Protein AF-A0A537GLA3-F1 (afdb_monomer_lite)

Sequence (267 aa):
MRSVSEINVSAPKSVLETVISFIILIELDRTTSPNFFREHESSAENEAGDLRFQKLLTEEGEQLTTKTVGKISREYKPSKTEEEVLQWWETSRAYEKTKRRLLKKPKFYFLDGPPFVTNPPHVGTGWNKTLKDVVIRFQRMKGYNVHDQPGYDCHGLPVELMVEKSLNLTSKKDIEHVFGIDRFIAECKKYSDENIEAQTRVFRDLGIWMDWDLPYITYHDRYIESVWWTVKQAQQKKLLYKGLRVVHWCPHDETALAGYEVTDEYR

Foldseek 3Di:
DDDPDDDDDPDPPVPVCVLVVVVVVLVPPPPDDDPPPDDDPDDDDDDDDDPPPPDPDDPDPDPPPPPPPDDDDPDDDPVVVLVVVLVCCVVVVVLVVLLVQLVPPAADEDDADAEELQDQDDPVNLVVLSVSQVVQVVCSVVRHNYQFAYAHELDDDSLLVSLCVVVVPQAPVCCPPPVHVVNSVVSSVVSSVVSLVNNLVVSSSSVRRGPSVHHHYCPDPVNVVVVVVVVVVCVVVVVDDDDDDDFDADPRVRDGDDPCVVVVVVD

Structure (mmCIF, N/CA/C/O backbone):
data_AF-A0A537GLA3-F1
#
_entry.id   AF-A0A537GLA3-F1
#
loop_
_atom_site.group_PDB
_atom_site.id
_atom_site.type_symbol
_atom_site.label_atom_id
_atom_site.label_alt_id
_atom_site.label_comp_id
_atom_site.label_asym_id
_atom_site.label_entity_id
_atom_site.label_seq_id
_atom_site.pdbx_PDB_ins_code
_atom_site.Cartn_x
_atom_site.Cartn_y
_atom_site.Cartn_z
_atom_site.occupancy
_atom_site.B_iso_or_equiv
_atom_site.auth_seq_id
_atom_site.auth_comp_id
_atom_site.auth_asym_id
_atom_site.auth_atom_id
_atom_site.pdbx_PDB_model_num
ATOM 1 N N . MET A 1 1 ? 24.587 20.842 6.837 1.00 34.94 1 MET A N 1
ATOM 2 C CA . MET A 1 1 ? 23.961 21.239 8.118 1.00 34.94 1 MET A CA 1
ATOM 3 C C . MET A 1 1 ? 23.392 22.647 7.997 1.00 34.94 1 MET A C 1
ATOM 5 O O . MET A 1 1 ? 24.142 23.609 8.092 1.00 34.94 1 MET A O 1
ATOM 9 N N . ARG A 1 2 ? 22.085 22.768 7.747 1.00 21.41 2 ARG A N 1
ATOM 10 C CA . ARG A 1 2 ? 21.271 23.960 8.030 1.00 21.41 2 ARG A CA 1
ATOM 11 C C . ARG A 1 2 ? 19.912 23.454 8.514 1.00 21.41 2 ARG A C 1
ATOM 13 O O . ARG A 1 2 ? 19.385 22.502 7.946 1.00 21.41 2 ARG A O 1
ATOM 20 N N . SER A 1 3 ? 19.456 24.012 9.626 1.00 24.58 3 SER A N 1
ATOM 21 C CA . SER A 1 3 ? 18.272 23.632 10.391 1.00 24.58 3 SER A CA 1
ATOM 22 C C . SER A 1 3 ? 16.984 23.887 9.613 1.00 24.58 3 SER A C 1
ATOM 24 O O . SER A 1 3 ? 16.785 24.981 9.092 1.00 24.58 3 SER A O 1
ATOM 26 N N . VAL A 1 4 ? 16.097 22.892 9.584 1.00 26.59 4 VAL A N 1
ATOM 27 C CA . VAL A 1 4 ? 14.714 23.035 9.119 1.00 26.59 4 VAL A CA 1
ATOM 28 C C . VAL A 1 4 ? 13.866 23.415 10.331 1.00 26.59 4 VAL A C 1
ATOM 30 O O . VAL A 1 4 ? 13.269 22.573 10.992 1.00 26.59 4 VAL A O 1
ATOM 33 N N . SER A 1 5 ? 13.888 24.696 10.669 1.00 31.27 5 SER A N 1
ATOM 34 C CA . SER A 1 5 ? 12.873 25.335 11.499 1.00 31.27 5 SER A CA 1
ATOM 35 C C . SER A 1 5 ? 12.142 26.325 10.600 1.00 31.27 5 SER A C 1
ATOM 37 O O . SER A 1 5 ? 12.808 27.103 9.925 1.00 31.27 5 SER A O 1
ATOM 39 N N . GLU A 1 6 ? 10.808 26.280 10.635 1.00 31.09 6 GLU A N 1
ATOM 40 C CA . GLU A 1 6 ? 9.848 27.138 9.915 1.00 31.09 6 GLU A CA 1
ATOM 41 C C . GLU A 1 6 ? 9.367 26.618 8.548 1.00 31.09 6 GLU A C 1
ATOM 43 O O . GLU A 1 6 ? 9.718 27.120 7.485 1.00 31.09 6 GLU A O 1
ATOM 48 N N . ILE A 1 7 ? 8.441 25.652 8.590 1.00 27.12 7 ILE A N 1
ATOM 49 C CA . ILE A 1 7 ? 7.386 25.540 7.575 1.00 27.12 7 ILE A CA 1
ATOM 50 C C . ILE A 1 7 ? 6.077 25.910 8.274 1.00 27.12 7 ILE A C 1
ATOM 52 O O . ILE A 1 7 ? 5.523 25.140 9.056 1.00 27.12 7 ILE A O 1
ATOM 56 N N . ASN A 1 8 ? 5.620 27.1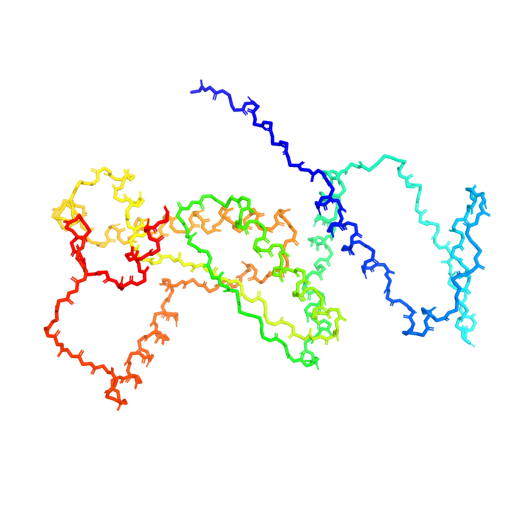36 8.032 1.00 26.14 8 ASN A N 1
ATOM 57 C CA . ASN A 1 8 ? 4.381 27.677 8.573 1.00 26.14 8 ASN A CA 1
ATOM 58 C C . ASN A 1 8 ? 3.219 27.238 7.663 1.00 26.14 8 ASN A C 1
ATOM 60 O O . ASN A 1 8 ? 2.926 27.887 6.659 1.00 26.14 8 ASN A O 1
ATOM 64 N N . VAL A 1 9 ? 2.599 26.091 7.962 1.00 32.56 9 VAL A N 1
ATOM 65 C CA . VAL A 1 9 ? 1.428 25.597 7.217 1.00 32.56 9 VAL A CA 1
ATOM 66 C C . VAL A 1 9 ? 0.159 26.188 7.826 1.00 32.56 9 VAL A C 1
ATOM 68 O O . VAL A 1 9 ? -0.410 25.672 8.784 1.00 32.56 9 VAL A O 1
ATOM 71 N N . SER A 1 10 ? -0.302 27.287 7.235 1.00 31.02 10 SER A N 1
ATOM 72 C CA . SER A 1 10 ? -1.639 27.844 7.442 1.00 31.02 10 SER A CA 1
ATOM 73 C C . SER A 1 10 ? -2.676 26.992 6.688 1.00 31.02 10 SER A C 1
ATOM 75 O O . SER A 1 10 ? -3.132 27.362 5.606 1.00 31.02 10 SER A O 1
ATOM 77 N N . ALA A 1 11 ? -3.048 25.838 7.243 1.00 34.56 11 ALA A N 1
ATOM 78 C CA . ALA A 1 11 ? -4.284 25.149 6.869 1.00 34.56 11 ALA A CA 1
ATOM 79 C C . ALA A 1 11 ? -5.425 25.641 7.783 1.00 34.56 11 ALA A C 1
ATOM 81 O O . ALA A 1 11 ? -5.189 25.849 8.978 1.00 34.56 11 ALA A O 1
ATOM 82 N N . PRO A 1 12 ? -6.654 25.854 7.274 1.00 29.75 12 PRO A N 1
ATOM 83 C CA . PRO A 1 12 ? -7.773 26.264 8.114 1.00 29.75 12 PRO A CA 1
ATOM 84 C C . PRO A 1 12 ? -8.051 25.170 9.153 1.00 29.75 12 PRO A C 1
ATOM 86 O O . PRO A 1 12 ? -8.473 24.064 8.817 1.00 29.75 12 PRO A O 1
ATOM 89 N N . LYS A 1 13 ? -7.798 25.500 10.425 1.00 37.97 13 LYS A N 1
ATOM 90 C CA . LYS A 1 13 ? -7.938 24.615 11.597 1.00 37.97 13 LYS A CA 1
ATOM 91 C C . LYS A 1 13 ? -9.317 23.940 11.696 1.00 37.97 13 LYS A C 1
ATOM 93 O O . LYS A 1 13 ? -9.428 22.854 12.250 1.00 37.97 13 LYS A O 1
ATOM 98 N N . SER A 1 14 ? -10.338 24.513 11.057 1.00 32.09 14 SER A N 1
ATOM 99 C CA . SER A 1 14 ? -11.725 24.051 11.117 1.00 32.09 14 SER A CA 1
ATOM 100 C C . SER A 1 14 ? -11.991 22.674 10.494 1.00 32.09 14 SER A C 1
ATOM 102 O O . SER A 1 14 ? -12.907 21.992 10.944 1.00 32.09 14 SER A O 1
ATOM 104 N N . VAL A 1 15 ? -11.233 22.222 9.486 1.00 36.09 15 VAL A N 1
ATOM 105 C CA . VAL A 1 15 ? -11.555 20.958 8.781 1.00 36.09 15 VAL A CA 1
ATOM 106 C C . VAL A 1 15 ? -11.044 19.732 9.546 1.00 36.09 15 VAL A C 1
ATOM 108 O O . VAL A 1 15 ? -11.777 18.758 9.705 1.00 36.09 15 VAL A O 1
ATOM 111 N N . LEU A 1 16 ? -9.822 19.795 10.080 1.00 35.91 16 LEU A N 1
ATOM 112 C CA . LEU A 1 16 ? -9.239 18.730 10.907 1.00 35.91 16 LEU A CA 1
ATOM 113 C C . LEU A 1 16 ? -9.921 18.632 12.279 1.00 35.91 16 LEU A C 1
ATOM 115 O O . LEU A 1 16 ? -10.239 17.529 12.720 1.00 35.91 16 LEU A O 1
ATOM 119 N N . GLU A 1 17 ? -10.243 19.771 12.904 1.00 35.62 17 GLU A N 1
ATOM 120 C CA . GLU A 1 17 ? -10.983 19.809 14.174 1.00 35.62 17 GLU A CA 1
ATOM 121 C C . GLU A 1 17 ? -12.392 19.213 14.034 1.00 35.62 17 GLU A C 1
ATOM 123 O O . GLU A 1 17 ? -12.846 18.503 14.932 1.00 35.62 17 GLU A O 1
ATOM 128 N N . THR A 1 18 ? -13.061 19.421 12.892 1.00 32.62 18 THR A N 1
ATOM 129 C CA . THR A 1 18 ? -14.396 18.853 12.642 1.00 32.62 18 THR A CA 1
ATOM 130 C C . THR A 1 18 ? -14.341 17.337 12.470 1.00 32.62 18 THR A C 1
ATOM 132 O O . THR A 1 18 ? -15.180 16.643 13.037 1.00 32.62 18 THR A O 1
ATOM 135 N N . VAL A 1 19 ? -13.351 16.799 11.747 1.00 38.22 19 VAL A N 1
ATOM 136 C CA . VAL A 1 19 ? -13.230 15.348 11.506 1.00 38.22 19 VAL A CA 1
ATOM 137 C C . VAL A 1 19 ? -12.823 14.599 12.779 1.00 38.22 19 VAL A C 1
ATOM 139 O O . VAL A 1 19 ? -13.420 13.570 13.089 1.00 38.22 19 VAL A O 1
ATOM 142 N N . ILE A 1 20 ? -11.879 15.133 13.562 1.00 40.41 20 ILE A N 1
ATOM 143 C CA . ILE A 1 20 ? -11.455 14.530 14.838 1.00 40.41 20 ILE A CA 1
ATOM 144 C C . ILE A 1 20 ? -12.587 14.602 15.874 1.00 40.41 20 ILE A C 1
ATOM 146 O O . ILE A 1 20 ? -12.872 13.606 16.541 1.00 40.41 20 ILE A O 1
ATOM 150 N N . SER A 1 21 ? -13.303 15.732 15.953 1.00 31.48 21 SER A N 1
ATOM 151 C CA . SER A 1 21 ? -14.474 15.861 16.832 1.00 31.48 21 SER A CA 1
ATOM 152 C C . SER A 1 21 ? -15.599 14.909 16.426 1.00 31.48 21 SER A C 1
ATOM 154 O O . SER A 1 21 ? -16.211 14.302 17.300 1.00 31.48 21 SER A O 1
ATOM 156 N N . PHE A 1 22 ? -15.835 14.704 15.122 1.00 32.62 22 PHE A N 1
ATOM 157 C CA . PHE A 1 22 ? -16.807 13.721 14.631 1.00 32.62 22 PHE A CA 1
ATOM 158 C C . PHE A 1 22 ? -16.416 12.288 15.007 1.00 32.62 22 PHE A C 1
ATOM 160 O O . PHE A 1 22 ? -17.270 11.516 15.427 1.00 32.62 22 PHE A O 1
ATOM 167 N N . ILE A 1 23 ? -15.136 11.922 14.907 1.00 41.66 23 ILE A N 1
ATOM 168 C CA . ILE A 1 23 ? -14.665 10.576 15.265 1.00 41.66 23 ILE A CA 1
ATOM 169 C C . ILE A 1 23 ? -14.825 10.321 16.774 1.00 41.66 23 ILE A C 1
ATOM 171 O O . ILE A 1 23 ? -15.288 9.249 17.157 1.00 41.66 23 ILE A O 1
ATOM 175 N N . ILE A 1 24 ? -14.531 11.308 17.628 1.00 40.44 24 ILE A N 1
ATOM 176 C CA . ILE A 1 24 ? -14.703 11.189 19.088 1.00 40.44 24 ILE A CA 1
ATOM 177 C C . ILE A 1 24 ? -16.192 11.169 19.483 1.00 40.44 24 ILE A C 1
ATOM 179 O O . ILE A 1 24 ? -16.588 10.367 20.329 1.00 40.44 24 ILE A O 1
ATOM 183 N N . LEU A 1 25 ? -17.035 12.000 18.857 1.00 32.28 25 LEU A N 1
ATOM 184 C CA . LEU A 1 25 ? -18.483 12.027 19.110 1.00 32.28 25 LEU A CA 1
ATOM 185 C C . LEU A 1 25 ? -19.180 10.734 18.663 1.00 32.28 25 LEU A C 1
ATOM 187 O O . LEU A 1 25 ? -20.043 10.234 19.379 1.00 32.28 25 LEU A O 1
ATOM 191 N N . ILE A 1 26 ? -18.783 10.149 17.528 1.00 42.97 26 ILE A N 1
ATOM 192 C CA . ILE A 1 26 ? -19.372 8.893 17.036 1.00 42.97 26 ILE A CA 1
ATOM 193 C C . ILE A 1 26 ? -18.929 7.687 17.895 1.00 42.97 26 ILE A C 1
ATOM 195 O O . ILE A 1 26 ? -19.692 6.731 18.045 1.00 42.97 26 ILE A O 1
ATOM 199 N N . GLU A 1 27 ? -17.737 7.716 18.504 1.00 39.84 27 GLU A N 1
ATOM 200 C CA . GLU A 1 27 ? -17.273 6.644 19.403 1.00 39.84 27 GLU A CA 1
ATOM 201 C C . GLU A 1 27 ? -17.961 6.682 20.786 1.00 39.84 27 GLU A C 1
ATOM 203 O O . GLU A 1 27 ? -18.052 5.652 21.457 1.00 39.84 27 GLU A O 1
ATOM 208 N N . LEU A 1 28 ? -18.499 7.840 21.198 1.00 36.47 28 LEU A N 1
ATOM 209 C CA . LEU A 1 28 ? -19.236 8.006 22.460 1.00 36.47 28 LEU A CA 1
ATOM 210 C C . LEU A 1 28 ? -20.747 7.715 22.346 1.00 36.47 28 LEU A C 1
ATOM 212 O O . LEU A 1 28 ? -21.358 7.356 23.352 1.00 36.47 28 LEU A O 1
ATOM 216 N N . ASP A 1 29 ? -21.351 7.803 21.156 1.00 35.06 29 ASP A N 1
ATOM 217 C CA . ASP A 1 29 ? -22.807 7.673 20.972 1.00 35.06 29 ASP A CA 1
ATOM 218 C C . ASP A 1 29 ? -23.246 6.299 20.430 1.00 35.06 29 ASP A C 1
ATOM 220 O O . ASP A 1 29 ? -23.708 6.143 19.295 1.00 35.06 29 ASP A O 1
ATOM 224 N N . ARG A 1 30 ? -23.072 5.249 21.244 1.00 40.12 30 ARG A N 1
ATOM 225 C CA . ARG A 1 30 ? -23.550 3.889 20.917 1.00 40.12 30 ARG A CA 1
ATOM 226 C C . ARG A 1 30 ? -24.251 3.161 22.052 1.00 40.12 30 ARG A C 1
ATOM 228 O O . ARG A 1 30 ? -24.098 1.947 22.206 1.00 40.12 30 ARG A O 1
ATOM 235 N N . THR A 1 31 ? -25.089 3.875 22.792 1.00 37.09 31 THR A N 1
ATOM 236 C CA . THR A 1 31 ? -26.058 3.246 23.705 1.00 37.09 31 THR A CA 1
ATOM 237 C C . THR A 1 31 ? -27.514 3.638 23.458 1.00 37.09 31 THR A C 1
ATOM 239 O O . THR A 1 31 ? -28.379 3.119 24.158 1.00 37.09 31 THR A O 1
ATOM 242 N N . THR A 1 32 ? -27.842 4.436 22.437 1.00 33.16 32 THR A N 1
ATOM 243 C CA . THR A 1 32 ? -29.225 4.905 22.227 1.00 33.16 32 THR A CA 1
ATOM 244 C C . THR A 1 32 ? -29.791 4.607 20.833 1.00 33.16 32 THR A C 1
ATOM 246 O O . THR A 1 32 ? -29.151 4.783 19.802 1.00 33.16 32 THR A O 1
ATOM 249 N N . SER A 1 33 ? -31.012 4.063 20.844 1.00 32.41 33 SER A N 1
ATOM 250 C CA . SER A 1 33 ? -31.823 3.575 19.717 1.00 32.41 33 SER A CA 1
ATOM 251 C C . SER A 1 33 ? -32.250 4.697 18.734 1.00 32.41 33 SER A C 1
ATOM 253 O O . SER A 1 33 ? -32.328 5.851 19.151 1.00 32.41 33 SER A O 1
ATOM 255 N N . PRO A 1 34 ? -32.599 4.406 17.457 1.00 34.81 34 PRO A N 1
ATOM 256 C CA . PRO A 1 34 ? -32.731 5.397 16.371 1.00 34.81 34 PRO A CA 1
ATOM 257 C C . PRO A 1 34 ? -33.913 6.387 16.430 1.00 34.81 34 PRO A C 1
ATOM 259 O O . PRO A 1 34 ? -34.116 7.125 15.470 1.00 34.81 34 PRO A O 1
ATOM 262 N N . ASN A 1 35 ? -34.714 6.425 17.498 1.00 32.31 35 ASN A N 1
ATOM 263 C CA . ASN A 1 35 ? -35.970 7.198 17.532 1.00 32.31 35 ASN A CA 1
ATOM 264 C C . ASN A 1 35 ? -35.869 8.590 18.190 1.00 32.31 35 ASN A C 1
ATOM 266 O O . ASN A 1 35 ? -36.890 9.237 18.389 1.00 32.31 35 ASN A O 1
ATOM 270 N N . PHE A 1 36 ? -34.670 9.078 18.517 1.00 36.81 36 PHE A N 1
ATOM 271 C CA . PHE A 1 36 ? -34.507 10.300 19.320 1.00 36.81 36 PHE A CA 1
ATOM 272 C C . PHE A 1 36 ? -34.762 11.623 18.562 1.00 36.81 36 PHE A C 1
ATOM 274 O O . PHE A 1 36 ? -35.092 12.631 19.173 1.00 36.81 36 PHE A O 1
ATOM 281 N N . PHE A 1 37 ? -34.662 11.651 17.230 1.00 29.17 37 PHE A N 1
ATOM 282 C CA . PHE A 1 37 ? -34.582 12.913 16.471 1.00 29.17 37 PHE A CA 1
ATOM 283 C C . PHE A 1 37 ? -35.914 13.568 16.061 1.00 29.17 37 PHE A C 1
ATOM 285 O O . PHE A 1 37 ? -35.903 14.439 15.195 1.00 29.17 37 PHE A O 1
ATOM 292 N N . ARG A 1 38 ? -37.069 13.178 16.621 1.00 30.25 38 ARG A N 1
ATOM 293 C CA . ARG A 1 38 ? -38.368 13.687 16.125 1.00 30.25 38 ARG A CA 1
ATOM 294 C C . ARG A 1 38 ? -39.130 14.653 17.021 1.00 30.25 38 ARG A C 1
ATOM 296 O O . ARG A 1 38 ? -40.125 15.203 16.564 1.00 30.25 38 ARG A O 1
ATOM 303 N N . GLU A 1 39 ? -38.663 14.923 18.229 1.00 30.75 39 GLU A N 1
ATOM 304 C CA . GLU A 1 39 ? -39.344 15.843 19.138 1.00 30.75 39 GLU A CA 1
ATOM 305 C C . GLU A 1 39 ? -38.295 16.649 19.894 1.00 30.75 39 GLU A C 1
ATOM 307 O O . GLU A 1 39 ? -37.679 16.121 20.804 1.00 30.75 39 GLU A O 1
ATOM 312 N N . HIS A 1 40 ? -38.024 17.878 19.445 1.00 30.94 40 HIS A N 1
ATOM 313 C CA . HIS A 1 40 ? -37.589 19.041 20.240 1.00 30.94 40 HIS A CA 1
ATOM 314 C C . HIS A 1 40 ? -36.893 20.063 19.332 1.00 30.94 40 HIS A C 1
ATOM 316 O O . HIS A 1 40 ? -35.694 20.302 19.416 1.00 30.94 40 HIS A O 1
ATOM 322 N N . GLU A 1 41 ? -37.682 20.690 18.458 1.00 27.80 41 GLU A N 1
ATOM 323 C CA . GLU A 1 41 ? -37.250 21.832 17.640 1.00 27.80 41 GLU A CA 1
ATOM 324 C C . GLU A 1 41 ? -37.791 23.172 18.181 1.00 27.80 41 GLU A C 1
ATOM 326 O O . GLU A 1 41 ? -37.772 24.187 17.496 1.00 27.80 41 GLU A O 1
ATOM 331 N N . SER A 1 42 ? -38.273 23.222 19.429 1.00 29.56 42 SER A N 1
ATOM 332 C CA . SER A 1 42 ? -38.815 24.462 19.996 1.00 29.56 42 SER A CA 1
ATOM 333 C C . SER A 1 42 ? -38.431 24.656 21.460 1.00 29.56 42 SER A C 1
ATOM 335 O O . SER A 1 42 ? -39.199 24.287 22.341 1.00 29.56 42 SER A O 1
ATOM 337 N N . SER A 1 43 ? -37.248 25.230 21.695 1.00 27.62 43 SER A N 1
ATOM 338 C CA . SER A 1 43 ? -36.939 26.166 22.797 1.00 27.62 43 SER A CA 1
ATOM 339 C C . SER A 1 43 ? -35.433 26.158 23.074 1.00 27.62 43 SER A C 1
ATOM 341 O O . SER A 1 43 ? -34.958 25.452 23.961 1.00 27.62 43 SER A O 1
ATOM 343 N N . ALA A 1 44 ? -34.671 26.931 22.305 1.00 29.45 44 ALA A N 1
ATOM 344 C CA . ALA A 1 44 ? -33.265 27.192 22.589 1.00 29.45 44 ALA A CA 1
ATOM 345 C C . ALA A 1 44 ? -33.057 28.703 22.702 1.00 29.45 44 ALA A C 1
ATOM 347 O O . ALA A 1 44 ? -32.533 29.332 21.792 1.00 29.45 44 ALA A O 1
ATOM 348 N N . GLU A 1 45 ? -33.479 29.276 23.826 1.00 30.19 45 GLU A N 1
ATOM 349 C CA . GLU A 1 45 ? -32.945 30.551 24.294 1.00 30.19 45 GLU A CA 1
ATOM 350 C C . GLU A 1 45 ? -32.687 30.466 25.800 1.00 30.19 45 GLU A C 1
ATOM 352 O O . GLU A 1 45 ? -33.584 30.180 26.589 1.00 30.19 45 GLU A O 1
ATOM 357 N N . ASN A 1 46 ? -31.442 30.795 26.142 1.00 29.12 46 ASN A N 1
ATOM 358 C CA . ASN A 1 46 ? -30.911 31.164 27.450 1.00 29.12 46 ASN A CA 1
ATOM 359 C C . ASN A 1 46 ? -30.398 30.063 28.395 1.00 29.12 46 ASN A C 1
ATOM 361 O O . ASN A 1 46 ? -31.036 29.061 28.685 1.00 29.12 46 ASN A O 1
ATOM 365 N N . GLU A 1 47 ? -29.221 30.404 28.927 1.00 28.94 47 GLU A N 1
ATOM 366 C CA . GLU A 1 47 ? -28.486 29.844 30.061 1.00 28.94 47 GLU A CA 1
ATOM 367 C C . GLU A 1 47 ? -27.508 28.692 29.787 1.00 28.94 47 GLU A C 1
ATOM 369 O O . GLU A 1 47 ? -27.834 27.518 29.642 1.00 28.94 47 GLU A O 1
ATOM 374 N N . ALA A 1 48 ? -26.228 29.080 29.806 1.00 36.56 48 ALA A N 1
ATOM 375 C CA . ALA A 1 48 ? -25.086 28.213 30.028 1.00 36.56 48 ALA A CA 1
ATOM 376 C C . ALA A 1 48 ? -25.243 27.483 31.375 1.00 36.56 48 ALA A C 1
ATOM 378 O O . ALA A 1 48 ? -24.890 28.011 32.429 1.00 36.56 48 ALA A O 1
ATOM 379 N N . GLY A 1 49 ? -25.770 26.263 31.332 1.00 29.86 49 GLY A N 1
ATOM 380 C CA . GLY A 1 49 ? -25.992 25.439 32.510 1.00 29.86 49 GLY A CA 1
ATOM 381 C C . GLY A 1 49 ? -25.992 23.956 32.162 1.00 29.86 49 GLY A C 1
ATOM 382 O O . GLY A 1 49 ? -26.917 23.459 31.540 1.00 29.86 49 GLY A O 1
ATOM 383 N N . ASP A 1 50 ? -24.946 23.267 32.615 1.00 31.08 50 ASP A N 1
ATOM 384 C CA . ASP A 1 50 ? -25.014 21.887 33.104 1.00 31.08 50 ASP A CA 1
ATOM 385 C C . ASP A 1 50 ? -25.595 20.831 32.131 1.00 31.08 50 ASP A C 1
ATOM 387 O O . ASP A 1 50 ? -26.748 20.412 32.233 1.00 31.08 50 ASP A O 1
ATOM 391 N N . LEU A 1 51 ? -24.751 20.318 31.223 1.00 32.19 51 LEU A N 1
ATOM 392 C CA . LEU A 1 51 ? -25.024 19.092 30.458 1.00 32.19 51 LEU A CA 1
ATOM 393 C C . LEU A 1 51 ? -24.961 17.867 31.388 1.00 32.19 51 LEU A C 1
ATOM 395 O O . LEU A 1 51 ? -24.032 17.058 31.346 1.00 32.19 51 LEU A O 1
ATOM 399 N N . ARG A 1 52 ? -25.965 17.726 32.255 1.00 32.88 52 ARG A N 1
ATOM 400 C CA . ARG A 1 52 ? -26.216 16.480 32.977 1.00 32.88 52 ARG A CA 1
ATOM 401 C C . ARG A 1 52 ? -26.814 15.491 31.990 1.00 32.88 52 ARG A C 1
ATOM 403 O O . ARG A 1 52 ? -27.968 15.630 31.595 1.00 32.88 52 ARG A O 1
ATOM 410 N N . PHE A 1 53 ? -26.034 14.472 31.637 1.00 33.16 53 PHE A N 1
ATOM 411 C CA . PHE A 1 53 ? -26.546 13.218 31.090 1.00 33.16 53 PHE A CA 1
ATOM 412 C C . PHE A 1 53 ? -27.717 12.751 31.965 1.00 33.16 53 PHE A C 1
ATOM 414 O O . PHE A 1 53 ? -27.529 12.321 33.107 1.00 33.16 53 PHE A O 1
ATOM 421 N N . GLN A 1 54 ? -28.940 12.906 31.459 1.00 33.84 54 GLN A N 1
ATOM 422 C CA . GLN A 1 54 ? -30.124 12.393 32.127 1.00 33.84 54 GLN A CA 1
ATOM 423 C C . GLN A 1 54 ? -30.051 10.864 32.144 1.00 33.84 54 GLN A C 1
ATOM 425 O O . GLN A 1 54 ? -29.714 10.222 31.152 1.00 33.84 54 GLN A O 1
ATOM 430 N N . LYS A 1 55 ? -30.329 10.305 33.325 1.00 36.16 55 LYS A N 1
ATOM 431 C CA . LYS A 1 55 ? -30.357 8.875 33.641 1.00 36.16 55 LYS A CA 1
ATOM 432 C C . LYS A 1 55 ? -31.063 8.062 32.547 1.00 36.16 55 LYS A C 1
ATOM 434 O O . LYS A 1 55 ? -32.287 8.074 32.470 1.00 36.16 55 LYS A O 1
ATOM 439 N N . LEU A 1 56 ? -30.300 7.284 31.786 1.00 34.22 56 LEU A N 1
ATOM 440 C CA . LEU A 1 56 ? -30.820 6.123 31.067 1.00 34.22 56 LEU A CA 1
ATOM 441 C C . LEU A 1 56 ? -31.027 5.004 32.096 1.00 34.22 56 LEU A C 1
ATOM 443 O O . LEU A 1 56 ? -30.068 4.419 32.593 1.00 34.22 56 LEU A O 1
ATOM 447 N N . LEU A 1 57 ? -32.284 4.775 32.473 1.00 32.72 57 LEU A N 1
ATOM 448 C CA . LEU A 1 57 ? -32.708 3.626 33.270 1.00 32.72 57 LEU A CA 1
ATOM 449 C C . LEU A 1 57 ? -32.905 2.433 32.325 1.00 32.72 57 LEU A C 1
ATOM 451 O O . LEU A 1 57 ? -33.701 2.520 31.393 1.00 32.72 57 LEU A O 1
ATOM 455 N N . THR A 1 58 ? -32.205 1.326 32.560 1.00 36.81 58 THR A N 1
ATOM 456 C CA . THR A 1 58 ? -32.607 0.003 32.058 1.00 36.81 58 THR A CA 1
ATOM 457 C C . THR A 1 58 ? -33.591 -0.632 33.043 1.00 36.81 58 THR A C 1
ATOM 459 O O . THR A 1 58 ? -33.494 -0.400 34.246 1.00 36.81 58 THR A O 1
ATOM 462 N N . GLU A 1 59 ? -34.542 -1.424 32.538 1.00 41.44 59 GLU A N 1
ATOM 463 C CA . GLU A 1 59 ? -35.639 -2.048 33.309 1.00 41.44 59 GLU A CA 1
ATOM 464 C C . GLU A 1 59 ? -35.192 -3.099 34.346 1.00 41.44 59 GLU A C 1
ATOM 466 O O . GLU A 1 59 ? -36.007 -3.596 35.118 1.00 41.44 59 GLU A O 1
ATOM 471 N N . GLU A 1 60 ? -33.897 -3.390 34.442 1.00 39.78 60 GLU A N 1
ATOM 472 C CA . GLU A 1 60 ? -33.323 -4.248 35.475 1.00 39.78 60 GLU A CA 1
ATOM 473 C C . GLU A 1 60 ? -32.359 -3.413 36.320 1.00 39.78 60 GLU A C 1
ATOM 475 O O . GLU A 1 60 ? -31.436 -2.789 35.796 1.00 39.78 60 GLU A O 1
ATOM 480 N N . GLY A 1 61 ? -32.633 -3.339 37.624 1.00 38.03 61 GLY A N 1
ATOM 481 C CA . GLY A 1 61 ? -32.110 -2.345 38.565 1.00 38.03 61 GLY A CA 1
ATOM 482 C C . GLY A 1 61 ? -30.624 -2.448 38.922 1.00 38.03 61 GLY A C 1
ATOM 483 O O . GLY A 1 61 ? -30.282 -2.387 40.102 1.00 38.03 61 GLY A O 1
ATOM 484 N N . GLU A 1 62 ? -29.728 -2.547 37.943 1.00 38.97 62 GLU A N 1
ATOM 485 C CA . GLU A 1 62 ? -28.309 -2.269 38.148 1.00 38.97 62 GLU A CA 1
ATOM 486 C C . GLU A 1 62 ? -28.061 -0.758 38.078 1.00 38.97 62 GLU A C 1
ATOM 488 O O . GLU A 1 62 ? -28.143 -0.116 37.030 1.00 38.97 62 GLU A O 1
ATOM 493 N N . GLN A 1 63 ? -27.730 -0.165 39.227 1.00 38.78 63 GLN A N 1
ATOM 494 C CA . GLN A 1 63 ? -27.145 1.169 39.277 1.00 38.78 63 GLN A CA 1
ATOM 495 C C . GLN A 1 63 ? -25.841 1.160 38.471 1.00 38.78 63 GLN A C 1
ATOM 497 O O . GLN A 1 63 ? -24.817 0.659 38.938 1.00 38.78 63 GLN A O 1
ATOM 502 N N . LEU A 1 64 ? -25.856 1.769 37.283 1.00 42.91 64 LEU A N 1
ATOM 503 C CA . LEU A 1 64 ? -24.648 2.254 36.623 1.00 42.91 64 LEU A CA 1
ATOM 504 C C . LEU A 1 64 ? -23.924 3.157 37.621 1.00 42.91 64 LEU A C 1
ATOM 506 O O . LEU A 1 64 ? -24.293 4.316 37.809 1.00 42.91 64 LEU A O 1
ATOM 510 N N . THR A 1 65 ? -22.928 2.602 38.318 1.00 41.81 65 THR A N 1
ATOM 511 C CA . THR A 1 65 ? -22.038 3.387 39.171 1.00 41.81 65 THR A CA 1
ATOM 512 C C . THR A 1 65 ? -21.528 4.540 38.320 1.00 41.81 65 THR A C 1
ATOM 514 O O . THR A 1 65 ? -20.870 4.326 37.300 1.00 41.81 65 THR A O 1
ATOM 517 N N . THR A 1 66 ? -21.899 5.765 38.684 1.00 48.91 66 THR A N 1
ATOM 518 C CA . THR A 1 66 ? -21.404 6.976 38.040 1.00 48.91 66 THR A CA 1
ATOM 519 C C . THR A 1 66 ? -19.920 7.060 38.355 1.00 48.91 66 THR A C 1
ATOM 521 O O . THR A 1 66 ? -19.512 7.695 39.326 1.00 48.91 66 THR A O 1
ATOM 524 N N . LYS A 1 67 ? -19.097 6.347 37.581 1.00 54.44 67 LYS A N 1
ATOM 525 C CA . LYS A 1 67 ? -17.660 6.568 37.551 1.00 54.44 67 LYS A CA 1
ATOM 526 C C . LYS A 1 67 ? -17.493 8.010 37.115 1.00 54.44 67 LYS A C 1
ATOM 528 O O . LYS A 1 67 ? -17.763 8.342 35.965 1.00 54.44 67 LYS A O 1
ATOM 533 N N . THR A 1 68 ? -17.110 8.863 38.055 1.00 58.28 68 THR A N 1
ATOM 534 C CA . THR A 1 68 ? -16.732 10.239 37.771 1.00 58.28 68 THR A CA 1
ATOM 535 C C . THR A 1 68 ? -15.648 10.191 36.703 1.00 58.28 68 THR A C 1
ATOM 537 O O . THR A 1 68 ? -14.524 9.763 36.972 1.00 58.28 68 THR A O 1
ATOM 540 N N . VAL A 1 69 ? -15.999 10.566 35.473 1.00 64.50 69 VAL A N 1
ATOM 541 C CA . VAL A 1 69 ? -15.016 10.839 34.427 1.00 64.50 69 VAL A CA 1
ATOM 542 C C . VAL A 1 69 ? -14.148 11.960 34.999 1.00 64.50 69 VAL A C 1
ATOM 544 O O . VAL A 1 69 ? -14.684 12.938 35.519 1.00 64.50 69 VAL A O 1
ATOM 547 N N . GLY A 1 70 ? -12.833 11.747 35.069 1.00 70.44 70 GLY A N 1
ATOM 548 C CA . GLY A 1 70 ? -11.915 12.627 35.799 1.00 70.44 70 GLY A CA 1
ATOM 549 C C . GLY A 1 70 ? -12.004 14.099 35.373 1.00 70.44 70 GLY A C 1
ATOM 550 O O . GLY A 1 70 ? -12.658 14.447 34.394 1.00 70.44 70 GLY A O 1
ATOM 551 N N . LYS A 1 71 ? -11.325 14.993 36.103 1.00 72.12 71 LYS A N 1
ATOM 552 C CA . LYS A 1 71 ? -11.286 16.422 35.745 1.00 72.12 71 LYS A CA 1
ATOM 553 C C . LYS A 1 71 ? -10.744 16.591 34.320 1.00 72.12 71 LYS A C 1
ATOM 555 O O . LYS A 1 71 ? -9.578 16.300 34.071 1.00 72.12 71 LYS A O 1
ATOM 560 N N . ILE A 1 72 ? -11.587 17.079 33.413 1.00 78.94 72 ILE A N 1
ATOM 561 C CA . ILE A 1 72 ? -11.217 17.372 32.026 1.00 78.94 72 ILE A CA 1
ATOM 562 C C . ILE A 1 72 ? -10.521 18.737 31.990 1.00 78.94 72 ILE A C 1
ATOM 564 O O . ILE A 1 72 ? -10.968 19.694 32.629 1.00 78.94 72 ILE A O 1
ATOM 568 N N . SER A 1 73 ? -9.404 18.823 31.265 1.00 79.94 73 SER A N 1
ATOM 569 C CA . SER A 1 73 ? -8.735 20.099 30.995 1.00 79.94 73 SER A CA 1
ATOM 570 C C . SER A 1 73 ? -9.686 21.045 30.258 1.00 79.94 73 SER A C 1
ATOM 572 O O . SER A 1 73 ? -10.387 20.633 29.340 1.00 79.94 73 SER A O 1
ATOM 574 N N . ARG A 1 74 ? -9.679 22.332 30.617 1.00 85.00 74 ARG A N 1
ATOM 575 C CA . ARG A 1 74 ? -10.410 23.364 29.859 1.00 85.00 74 ARG A CA 1
ATOM 576 C C . ARG A 1 74 ? -9.782 23.657 28.494 1.00 85.00 74 ARG A C 1
ATOM 578 O O . ARG A 1 74 ? -10.454 24.196 27.626 1.00 85.00 74 ARG A O 1
ATOM 585 N N . GLU A 1 75 ? -8.504 23.331 28.325 1.00 89.50 75 GLU A N 1
ATOM 586 C CA . GLU A 1 75 ? -7.745 23.561 27.098 1.00 89.50 75 GLU A CA 1
ATOM 587 C C . GLU A 1 75 ? -7.561 22.237 26.342 1.00 89.50 75 GLU A C 1
ATOM 589 O O . GLU A 1 75 ? -7.030 21.275 26.911 1.00 89.50 75 GLU A O 1
ATOM 594 N N . TYR A 1 76 ? -7.979 22.201 25.072 1.00 89.56 76 TYR A N 1
ATOM 595 C CA . TYR A 1 76 ? -7.727 21.088 24.155 1.00 89.56 76 TYR A CA 1
ATOM 596 C C . TYR A 1 76 ? -6.349 21.247 23.508 1.00 89.56 76 TYR A C 1
ATOM 598 O O . TYR A 1 76 ? -6.074 22.242 22.838 1.00 89.56 76 TYR A O 1
ATOM 606 N N . LYS A 1 77 ? -5.477 20.257 23.719 1.00 92.62 77 LYS A N 1
ATOM 607 C CA . LYS A 1 77 ? -4.145 20.186 23.107 1.00 92.62 77 LYS A CA 1
ATOM 608 C C . LYS A 1 77 ? -4.117 18.982 22.166 1.00 92.62 77 LYS A C 1
ATOM 610 O O . LYS A 1 77 ? -3.981 17.866 22.676 1.00 92.62 77 LYS A O 1
ATOM 615 N N . PRO A 1 78 ? -4.266 19.177 20.842 1.00 90.62 78 PRO A N 1
ATOM 616 C CA . PRO A 1 78 ? -4.438 18.075 19.898 1.00 90.62 78 PRO A CA 1
ATOM 617 C C . PRO A 1 78 ? -3.255 17.112 19.935 1.00 90.62 78 PRO A C 1
ATOM 619 O O . PRO A 1 78 ? -3.470 15.938 20.184 1.00 90.62 78 PRO A O 1
ATOM 622 N N . SER A 1 79 ? -2.016 17.610 19.869 1.00 92.06 79 SER A N 1
ATOM 623 C CA . SER A 1 79 ? -0.810 16.767 19.883 1.00 92.06 79 SER A CA 1
ATOM 624 C C . SER A 1 79 ? -0.736 15.812 21.079 1.00 92.06 79 SER A C 1
ATOM 626 O O . SER A 1 79 ? -0.522 14.619 20.906 1.00 92.06 79 SER A O 1
ATOM 628 N N . LYS A 1 80 ? -0.976 16.320 22.293 1.00 91.38 80 LYS A N 1
ATOM 629 C CA . LYS A 1 80 ? -0.967 15.512 23.521 1.00 91.38 80 LYS A CA 1
ATOM 630 C C . LYS A 1 80 ? -2.129 14.521 23.560 1.00 91.38 80 LYS A C 1
ATOM 632 O O . LYS A 1 80 ? -1.966 13.399 24.017 1.00 91.38 80 LYS A O 1
ATOM 637 N N . THR A 1 81 ? -3.304 14.947 23.101 1.00 92.06 81 THR A N 1
ATOM 638 C CA . THR A 1 81 ? -4.507 14.105 23.104 1.00 92.06 81 THR A CA 1
ATOM 639 C C . THR A 1 81 ? -4.387 12.979 22.079 1.00 92.06 81 THR A C 1
ATOM 641 O O . THR A 1 81 ? -4.708 11.838 22.385 1.00 92.06 81 THR A O 1
ATOM 644 N N . GLU A 1 82 ? -3.907 13.285 20.875 1.00 93.88 82 GLU A N 1
ATOM 645 C CA . GLU A 1 82 ? -3.651 12.313 19.812 1.00 93.88 82 GLU A CA 1
ATOM 646 C C . GLU A 1 82 ? -2.604 11.292 20.253 1.00 93.88 82 GLU A C 1
ATOM 648 O O . GLU A 1 82 ? -2.855 10.097 20.141 1.00 93.88 82 GLU A O 1
ATOM 653 N N . GLU A 1 83 ? -1.489 11.735 20.841 1.00 94.06 83 GLU A N 1
ATOM 654 C CA . GLU A 1 83 ? -0.459 10.845 21.390 1.00 94.06 83 GLU A CA 1
ATOM 655 C C . GLU A 1 83 ? -1.026 9.904 22.468 1.00 94.06 83 GLU A C 1
ATOM 657 O O . GLU A 1 83 ? -0.838 8.689 22.393 1.00 94.06 83 GLU A O 1
ATOM 662 N N . GLU A 1 84 ? -1.792 10.436 23.427 1.00 94.12 84 GLU A N 1
ATOM 663 C CA . GLU A 1 84 ? -2.446 9.634 24.470 1.00 94.12 84 GLU A CA 1
ATOM 664 C C . GLU A 1 84 ? -3.435 8.608 23.883 1.00 94.12 84 GLU A C 1
ATOM 666 O O . GLU A 1 84 ? -3.484 7.459 24.331 1.00 94.12 84 GLU A O 1
ATOM 671 N N . VAL A 1 85 ? -4.214 8.995 22.866 1.00 94.38 85 VAL A N 1
ATOM 672 C CA . VAL A 1 85 ? -5.187 8.117 22.195 1.00 94.38 85 VAL A CA 1
ATOM 673 C C . VAL A 1 85 ? -4.493 7.040 21.363 1.00 94.38 85 VAL A C 1
ATOM 675 O O . VAL A 1 85 ? -4.887 5.875 21.448 1.00 94.38 85 VAL A O 1
ATOM 678 N N . LEU A 1 86 ? -3.457 7.388 20.597 1.00 94.56 86 LEU A N 1
ATOM 679 C CA . LEU A 1 86 ? -2.668 6.438 19.809 1.00 94.56 86 LEU A CA 1
ATOM 680 C C . LEU A 1 86 ? -1.998 5.406 20.724 1.00 94.56 86 LEU A C 1
ATOM 682 O O . LEU A 1 86 ? -2.137 4.201 20.498 1.00 94.56 86 LEU A O 1
ATOM 686 N N . GLN A 1 87 ? -1.373 5.859 21.815 1.00 95.94 87 GLN A N 1
ATOM 687 C CA . GLN A 1 87 ? -0.768 4.978 22.814 1.00 95.94 87 GLN A CA 1
ATOM 688 C C . GLN A 1 87 ? -1.814 4.070 23.476 1.00 95.94 87 GLN A C 1
ATOM 690 O O . GLN A 1 87 ? -1.575 2.880 23.716 1.00 95.94 87 GLN A O 1
ATOM 695 N N . TRP A 1 88 ? -3.008 4.595 23.759 1.00 96.56 88 TRP A N 1
ATOM 696 C CA . TRP A 1 88 ? -4.105 3.787 24.280 1.00 96.56 88 TRP A CA 1
ATOM 697 C C . TRP A 1 88 ? -4.592 2.743 23.265 1.00 96.56 88 TRP A C 1
ATOM 699 O O . TRP A 1 88 ? -4.811 1.587 23.639 1.00 96.56 88 TRP A O 1
ATOM 709 N N . TRP A 1 89 ? -4.740 3.092 21.983 1.00 96.56 89 TRP A N 1
ATOM 710 C CA . TRP A 1 89 ? -5.112 2.137 20.933 1.00 96.56 89 TRP A CA 1
ATOM 711 C C . TRP A 1 89 ? -4.094 1.008 20.794 1.00 96.56 89 TRP A C 1
ATOM 713 O O . TRP A 1 89 ? -4.503 -0.152 20.708 1.00 96.56 89 TRP A O 1
ATOM 723 N N . GLU A 1 90 ? -2.802 1.331 20.832 1.00 93.50 90 GLU A N 1
ATOM 724 C CA . GLU A 1 90 ? -1.713 0.358 20.751 1.00 93.50 90 GLU A CA 1
ATOM 725 C C . GLU A 1 90 ? -1.708 -0.582 21.967 1.00 93.50 90 GLU A C 1
ATOM 727 O O . GLU A 1 90 ? -1.843 -1.802 21.831 1.00 93.50 90 GLU A O 1
ATOM 732 N N . THR A 1 91 ? -1.647 -0.027 23.181 1.00 96.94 91 THR A N 1
ATOM 733 C CA . THR A 1 91 ? -1.597 -0.817 24.426 1.00 96.94 91 THR A CA 1
ATOM 734 C C . THR A 1 91 ? -2.849 -1.668 24.632 1.00 96.94 91 THR A C 1
ATOM 736 O O . THR A 1 91 ? -2.774 -2.805 25.108 1.00 96.94 91 THR A O 1
ATOM 739 N N . SER A 1 92 ? -4.019 -1.156 24.245 1.00 96.62 92 SER A N 1
ATOM 740 C CA . SER A 1 92 ? -5.280 -1.886 24.347 1.00 96.62 92 SER A CA 1
ATOM 741 C C . SER A 1 92 ? -5.532 -2.841 23.179 1.00 96.62 92 SER A C 1
ATOM 743 O O . SER A 1 92 ? -6.461 -3.649 23.290 1.00 96.62 92 SER A O 1
ATOM 745 N N . ARG A 1 93 ? -4.732 -2.800 22.102 1.00 96.12 93 ARG A N 1
ATOM 746 C CA . ARG A 1 93 ? -4.973 -3.530 20.842 1.00 96.12 93 ARG A CA 1
ATOM 747 C C . ARG A 1 93 ? -6.382 -3.279 20.296 1.00 96.12 93 ARG A C 1
ATOM 749 O O . ARG A 1 93 ? -7.163 -4.210 20.055 1.00 96.12 93 ARG A O 1
ATOM 756 N N . ALA A 1 94 ? -6.766 -2.003 20.238 1.00 96.19 94 ALA A N 1
ATOM 757 C CA . ALA A 1 94 ? -8.129 -1.572 19.919 1.00 96.19 94 ALA A CA 1
ATOM 758 C C . ALA A 1 94 ? -8.566 -2.018 18.514 1.00 96.19 94 ALA A C 1
ATOM 760 O O . ALA A 1 94 ? -9.687 -2.510 18.331 1.00 96.19 94 ALA A O 1
ATOM 761 N N . TYR A 1 95 ? -7.664 -1.901 17.539 1.00 95.31 95 TYR A N 1
ATOM 762 C CA . TYR A 1 95 ? -7.891 -2.292 16.151 1.00 95.31 95 TYR A CA 1
ATOM 763 C C . TYR A 1 95 ? -8.208 -3.794 16.025 1.00 95.31 95 TYR A C 1
ATOM 765 O O . TYR A 1 95 ? -9.245 -4.192 15.484 1.00 95.31 95 TYR A O 1
ATOM 773 N N . GLU A 1 96 ? -7.377 -4.649 16.616 1.00 95.19 96 GLU A N 1
ATOM 774 C CA . GLU A 1 96 ? -7.487 -6.105 16.548 1.00 95.19 96 GLU A CA 1
ATOM 775 C C . GLU A 1 96 ? -8.708 -6.609 17.314 1.00 95.19 96 GLU A C 1
ATOM 777 O O . GLU A 1 96 ? -9.407 -7.518 16.854 1.00 95.19 96 GLU A O 1
ATOM 782 N N . LYS A 1 97 ? -9.004 -6.010 18.475 1.00 96.62 97 LYS A N 1
ATOM 783 C CA . LYS A 1 97 ? -10.233 -6.299 19.229 1.00 96.62 97 LYS A CA 1
ATOM 784 C C . LYS A 1 97 ? -11.474 -5.954 18.409 1.00 96.62 97 LYS A C 1
ATOM 786 O O . LYS A 1 97 ? -12.419 -6.749 18.385 1.00 96.62 97 LYS A O 1
ATOM 791 N N . THR A 1 98 ? -11.456 -4.828 17.696 1.00 95.44 98 THR A N 1
ATOM 792 C CA . THR A 1 98 ? -12.552 -4.418 16.809 1.00 95.44 98 THR A CA 1
ATOM 793 C C . THR A 1 98 ? -12.744 -5.416 15.669 1.00 95.44 98 THR A C 1
ATOM 795 O O . THR A 1 98 ? -13.856 -5.920 15.488 1.00 95.44 98 THR A O 1
ATOM 798 N N . LYS A 1 99 ? -11.670 -5.800 14.961 1.00 94.56 99 LYS A N 1
ATOM 799 C CA . LYS A 1 99 ? -11.735 -6.840 13.915 1.00 94.56 99 LYS A CA 1
ATOM 800 C C . LYS A 1 99 ? -12.262 -8.161 14.467 1.00 94.56 99 LYS A C 1
ATOM 802 O O . LYS A 1 99 ? -13.177 -8.747 13.889 1.00 94.56 99 LYS A O 1
ATOM 807 N N . ARG A 1 100 ? -11.770 -8.596 15.633 1.00 96.56 100 ARG A N 1
ATOM 808 C CA . ARG A 1 100 ? -12.198 -9.844 16.285 1.00 96.56 100 ARG A CA 1
ATOM 809 C C . ARG A 1 100 ? -13.695 -9.861 16.599 1.00 96.56 100 ARG A C 1
ATOM 811 O O . ARG A 1 100 ? -14.354 -10.867 16.341 1.00 96.56 100 ARG A O 1
ATOM 818 N N . ARG A 1 101 ? -14.243 -8.755 17.117 1.00 96.62 101 ARG A N 1
ATOM 819 C CA . ARG A 1 101 ? -15.680 -8.617 17.427 1.00 96.62 101 ARG A CA 1
ATOM 820 C C . ARG A 1 101 ? -16.562 -8.773 16.184 1.00 96.62 101 ARG A C 1
ATOM 822 O O . ARG A 1 101 ? -17.704 -9.222 16.293 1.00 96.62 101 ARG A O 1
ATOM 829 N N . LEU A 1 102 ? -16.039 -8.418 15.013 1.00 96.25 102 LEU A N 1
ATOM 830 C CA . LEU A 1 102 ? -16.779 -8.381 13.756 1.00 96.25 102 LEU A CA 1
ATOM 831 C C . LEU A 1 102 ? -16.599 -9.643 12.897 1.00 96.25 102 LEU A C 1
ATOM 833 O O . LEU A 1 102 ? -17.331 -9.799 11.931 1.00 96.25 102 LEU A O 1
ATOM 837 N N . LEU A 1 103 ? -15.726 -10.595 13.256 1.00 95.25 103 LEU A N 1
ATOM 838 C CA . LEU A 1 103 ? -15.381 -11.756 12.410 1.00 95.25 103 LEU A CA 1
ATOM 839 C C . LEU A 1 103 ? -16.578 -12.552 11.859 1.00 95.25 103 LEU A C 1
ATOM 841 O O . LEU A 1 103 ? -16.539 -13.007 10.717 1.00 95.25 103 LEU A O 1
ATOM 845 N N . LYS A 1 104 ? -17.639 -12.722 12.659 1.00 96.56 104 LYS A N 1
ATOM 846 C CA . LYS A 1 104 ? -18.849 -13.490 12.293 1.00 96.56 104 LYS A CA 1
ATOM 847 C C . LYS A 1 104 ? -19.959 -12.638 11.664 1.00 96.56 104 LYS A C 1
ATOM 849 O O . LYS A 1 104 ? -21.075 -13.119 11.488 1.00 96.56 104 LYS A O 1
ATOM 854 N N . LYS A 1 105 ? -19.697 -11.361 11.399 1.00 97.31 105 LYS A N 1
ATOM 855 C CA . LYS A 1 105 ? -20.667 -10.425 10.831 1.00 97.31 105 LYS A CA 1
ATOM 856 C C . LYS A 1 105 ? -20.587 -10.391 9.295 1.00 97.31 105 LYS A C 1
ATOM 858 O O . LYS A 1 105 ? -19.622 -10.915 8.733 1.00 97.31 105 LYS A O 1
ATOM 863 N N . PRO A 1 106 ? -21.580 -9.797 8.599 1.00 97.81 106 PRO A N 1
ATOM 864 C CA . PRO A 1 106 ? -21.551 -9.672 7.144 1.00 97.81 106 PRO A CA 1
ATOM 865 C C . PRO A 1 106 ? -20.270 -8.991 6.664 1.00 97.81 106 PRO A C 1
ATOM 867 O O . PRO A 1 106 ? -19.817 -8.019 7.269 1.00 97.81 106 PRO A O 1
ATOM 870 N N . LYS A 1 107 ? -19.679 -9.506 5.586 1.00 97.62 107 LYS A N 1
ATOM 871 C CA . LYS A 1 107 ? -18.419 -8.983 5.053 1.00 97.62 107 LYS A CA 1
ATOM 872 C C . LYS A 1 107 ? -18.649 -7.702 4.261 1.00 97.62 107 LYS A C 1
ATOM 874 O O . LYS A 1 107 ? -19.633 -7.585 3.536 1.00 97.62 107 LYS A O 1
ATOM 879 N N . PHE A 1 108 ? -17.703 -6.782 4.363 1.00 97.50 108 PHE A N 1
ATOM 880 C CA . PHE A 1 108 ? -17.591 -5.626 3.488 1.00 97.50 108 PHE A CA 1
ATOM 881 C C . PHE A 1 108 ? -16.169 -5.587 2.935 1.00 97.50 108 PHE A C 1
ATOM 883 O O . PHE A 1 108 ? -15.204 -5.545 3.694 1.00 97.50 108 PHE A O 1
ATOM 890 N N . TYR A 1 109 ? -16.037 -5.656 1.616 1.00 95.25 109 TYR A N 1
ATOM 891 C CA . TYR A 1 109 ? -14.736 -5.693 0.961 1.00 95.25 109 TYR A CA 1
ATOM 892 C C . TYR A 1 109 ? -14.335 -4.279 0.567 1.00 95.25 109 TYR A C 1
ATOM 894 O O . TYR A 1 109 ? -14.948 -3.691 -0.321 1.00 95.25 109 TYR A O 1
ATOM 902 N N . PHE A 1 110 ? -13.324 -3.740 1.243 1.00 95.19 110 PHE A N 1
ATOM 903 C CA . PHE A 1 110 ? -12.720 -2.471 0.881 1.00 95.19 110 PHE A CA 1
ATOM 904 C C . PHE A 1 110 ? -11.406 -2.742 0.140 1.00 95.19 110 PHE A C 1
ATOM 906 O O . PHE A 1 110 ? -10.566 -3.511 0.604 1.00 95.19 110 PHE A O 1
ATOM 913 N N . LEU A 1 111 ? -11.251 -2.133 -1.035 1.00 91.44 111 LEU A N 1
ATOM 914 C CA . LEU A 1 111 ? -10.030 -2.208 -1.830 1.00 91.44 111 LEU A CA 1
ATOM 915 C C . LEU A 1 111 ? -9.327 -0.860 -1.752 1.00 91.44 111 LEU A C 1
ATOM 917 O O . LEU A 1 111 ? -9.835 0.152 -2.237 1.00 91.44 111 LEU A O 1
ATOM 921 N N . ASP A 1 112 ? -8.161 -0.848 -1.121 1.00 92.00 112 ASP A N 1
ATOM 922 C CA . ASP A 1 112 ? -7.327 0.339 -1.061 1.00 92.00 112 ASP A CA 1
ATOM 923 C C . ASP A 1 112 ? -6.580 0.511 -2.384 1.00 92.00 112 ASP A C 1
ATOM 925 O O . ASP A 1 112 ? -5.826 -0.371 -2.778 1.00 92.00 112 ASP A O 1
ATOM 929 N N . GLY A 1 113 ? -6.782 1.640 -3.067 1.00 90.44 113 GLY A N 1
ATOM 930 C CA . GLY A 1 113 ? -5.925 2.036 -4.188 1.00 90.44 113 GLY A CA 1
ATOM 931 C C . GLY A 1 113 ? -4.502 2.312 -3.678 1.00 90.44 113 GLY A C 1
ATOM 932 O O . GLY A 1 113 ? -4.370 3.209 -2.832 1.00 90.44 113 GLY A O 1
ATOM 933 N N . PRO A 1 114 ? -3.486 1.561 -4.139 1.00 90.94 114 PRO A N 1
ATOM 934 C CA . PRO A 1 114 ? -2.149 1.598 -3.563 1.00 90.94 114 PRO A CA 1
ATOM 935 C C . PRO A 1 114 ? -1.433 2.893 -3.980 1.00 90.94 114 PRO A C 1
ATOM 937 O O . PRO A 1 114 ? -1.515 3.275 -5.148 1.00 90.94 114 PRO A O 1
ATOM 940 N N . PRO A 1 115 ? -0.758 3.615 -3.068 1.00 90.62 115 PRO A N 1
ATOM 941 C CA . PRO A 1 115 ? 0.078 4.739 -3.451 1.00 90.62 115 PRO A CA 1
ATOM 942 C C . PRO A 1 115 ? 1.390 4.242 -4.072 1.00 90.62 115 PRO A C 1
ATOM 944 O O . PRO A 1 115 ? 1.900 3.178 -3.707 1.00 90.62 115 PRO A O 1
ATOM 947 N N . PHE A 1 116 ? 1.962 5.053 -4.964 1.00 89.06 116 PHE A N 1
ATOM 948 C CA . PHE A 1 116 ? 3.337 4.865 -5.417 1.00 89.06 116 PHE A CA 1
ATOM 949 C C . PHE A 1 116 ? 4.328 5.109 -4.274 1.00 89.06 116 PHE A C 1
ATOM 951 O O . PHE A 1 116 ? 4.135 5.993 -3.433 1.00 89.06 116 PHE A O 1
ATOM 958 N N . VAL A 1 117 ? 5.429 4.361 -4.278 1.00 88.81 117 VAL A N 1
ATOM 959 C CA . VAL A 1 117 ? 6.483 4.425 -3.247 1.00 88.81 117 VAL A CA 1
ATOM 960 C C . VAL A 1 117 ? 7.603 5.427 -3.558 1.00 88.81 117 VAL A C 1
ATOM 962 O O . VAL A 1 117 ? 8.712 5.290 -3.064 1.00 88.81 117 VAL A O 1
ATOM 965 N N . THR A 1 118 ? 7.337 6.439 -4.385 1.00 82.75 118 THR A N 1
ATOM 966 C CA . THR A 1 118 ? 8.377 7.333 -4.931 1.00 82.75 118 THR A CA 1
ATOM 967 C C . THR A 1 118 ? 8.605 8.620 -4.159 1.00 82.75 118 THR A C 1
ATOM 969 O O . THR A 1 118 ? 9.675 9.210 -4.252 1.00 82.75 118 THR A O 1
ATOM 972 N N . ASN A 1 119 ? 7.604 9.097 -3.425 1.00 76.31 119 ASN A N 1
ATOM 973 C CA . ASN A 1 119 ? 7.694 10.357 -2.701 1.00 76.31 119 ASN A CA 1
ATOM 974 C C . ASN A 1 119 ? 7.145 10.201 -1.282 1.00 76.31 119 ASN A C 1
ATOM 976 O O . ASN A 1 119 ? 6.237 9.391 -1.057 1.00 76.31 119 ASN A O 1
ATOM 980 N N . PRO A 1 120 ? 7.638 11.008 -0.325 1.00 80.44 120 PRO A N 1
ATOM 981 C CA . PRO A 1 120 ? 6.997 11.139 0.973 1.00 80.44 120 PRO A CA 1
ATOM 982 C C . PRO A 1 120 ? 5.506 11.492 0.819 1.00 80.44 120 PRO A C 1
ATOM 984 O O . PRO A 1 120 ? 5.156 12.256 -0.089 1.00 80.44 120 PRO A O 1
ATOM 987 N N . PRO A 1 121 ? 4.614 10.988 1.694 1.00 86.50 121 PRO A N 1
ATOM 988 C CA . PRO A 1 121 ? 3.200 11.332 1.636 1.00 86.50 121 PRO A CA 1
ATOM 989 C C . PRO A 1 121 ? 3.011 12.843 1.759 1.00 86.50 121 PRO A C 1
ATOM 991 O O . PRO A 1 121 ? 3.517 13.470 2.689 1.00 86.50 121 PRO A O 1
ATOM 994 N N . HIS A 1 122 ? 2.253 13.427 0.836 1.00 88.00 122 HIS A N 1
ATOM 995 C CA . HIS A 1 122 ? 1.855 14.830 0.905 1.00 88.00 122 HIS A CA 1
ATOM 996 C C . HIS A 1 122 ? 0.407 14.947 1.398 1.00 88.00 122 HIS A C 1
ATOM 998 O O . HIS A 1 122 ? -0.296 13.951 1.587 1.00 88.00 122 HIS A O 1
ATOM 1004 N N . VAL A 1 123 ? -0.075 16.180 1.578 1.00 90.31 123 VAL A N 1
ATOM 1005 C CA . VAL A 1 123 ? -1.427 16.461 2.102 1.00 90.31 123 VAL A CA 1
ATOM 1006 C C . VAL A 1 123 ? -2.528 15.758 1.297 1.00 90.31 123 VAL A C 1
ATOM 1008 O O . VAL A 1 123 ? -3.512 15.308 1.871 1.00 90.31 123 VAL A O 1
ATOM 1011 N N . GLY A 1 124 ? -2.351 15.601 -0.017 1.00 90.38 124 GLY A N 1
ATOM 1012 C CA . GLY A 1 124 ? -3.294 14.874 -0.872 1.00 90.38 124 GLY A CA 1
ATOM 1013 C C . GLY A 1 124 ? -3.336 13.375 -0.567 1.00 90.38 124 GLY A C 1
ATOM 1014 O O . GLY A 1 124 ? -4.419 12.794 -0.484 1.00 90.38 124 GLY A O 1
ATOM 1015 N N . THR A 1 125 ? -2.177 12.754 -0.328 1.00 90.50 125 THR A N 1
ATOM 1016 C CA . THR A 1 125 ? -2.086 11.362 0.134 1.00 90.50 125 THR A CA 1
ATOM 1017 C C . THR A 1 125 ? -2.772 11.195 1.489 1.00 90.50 125 THR A C 1
ATOM 1019 O O . THR A 1 125 ? -3.574 10.275 1.658 1.00 90.50 125 THR A O 1
ATOM 1022 N N . GLY A 1 126 ? -2.503 12.115 2.424 1.00 91.44 126 GLY A N 1
ATOM 1023 C CA . GLY A 1 126 ? -3.133 12.149 3.745 1.00 91.44 126 GLY A CA 1
ATOM 1024 C C . GLY A 1 126 ? -4.653 12.259 3.648 1.00 91.44 126 GLY A C 1
ATOM 1025 O O . GLY A 1 126 ? -5.357 11.385 4.143 1.00 91.44 126 GLY A O 1
ATOM 1026 N N . TRP A 1 127 ? -5.158 13.254 2.910 1.00 93.31 127 TRP A N 1
ATOM 1027 C CA . TRP A 1 127 ? -6.591 13.450 2.663 1.00 93.31 127 TRP A CA 1
ATOM 1028 C C . TRP A 1 127 ? -7.245 12.167 2.148 1.00 93.31 127 TRP A C 1
ATOM 1030 O O . TRP A 1 127 ? -8.246 11.708 2.704 1.00 93.31 127 TRP A O 1
ATOM 1040 N N . ASN A 1 128 ? -6.693 11.577 1.083 1.00 92.88 128 ASN A N 1
ATOM 1041 C CA . ASN A 1 128 ? -7.245 10.373 0.467 1.00 92.88 128 ASN A CA 1
ATOM 1042 C C . ASN A 1 128 ? -7.354 9.234 1.493 1.00 92.88 128 ASN A C 1
ATOM 1044 O O . ASN A 1 128 ? -8.415 8.627 1.646 1.00 92.88 128 ASN A O 1
ATOM 1048 N N . LYS A 1 129 ? -6.285 8.985 2.254 1.00 93.69 129 LYS A N 1
ATOM 1049 C CA . LYS A 1 129 ? -6.273 7.927 3.266 1.00 93.69 129 LYS A CA 1
ATOM 1050 C C . LYS A 1 129 ? -7.225 8.200 4.431 1.00 93.69 129 LYS A C 1
ATOM 1052 O O . LYS A 1 129 ? -7.919 7.274 4.846 1.00 93.69 129 LYS A O 1
ATOM 1057 N N . THR A 1 130 ? -7.336 9.442 4.898 1.00 94.94 130 THR A N 1
ATOM 1058 C CA . THR A 1 130 ? -8.297 9.822 5.944 1.00 94.94 130 THR A CA 1
ATOM 1059 C C . THR A 1 130 ? -9.737 9.569 5.499 1.00 94.94 130 THR A C 1
ATOM 1061 O O . THR A 1 130 ? -10.511 8.975 6.245 1.00 94.94 130 THR A O 1
ATOM 1064 N N . LEU A 1 131 ? -10.112 9.935 4.267 1.00 95.56 131 LEU A N 1
ATOM 1065 C CA . LEU A 1 131 ? -11.464 9.660 3.760 1.00 95.56 131 LEU A CA 1
ATOM 1066 C C . LEU A 1 131 ? -11.775 8.160 3.711 1.00 95.56 131 LEU A C 1
ATOM 1068 O O . LEU A 1 131 ? -12.873 7.735 4.076 1.00 95.56 131 LEU A O 1
ATOM 1072 N N . LYS A 1 132 ? -10.806 7.350 3.277 1.00 95.88 132 LYS A N 1
ATOM 1073 C CA . LYS A 1 132 ? -10.939 5.889 3.256 1.00 95.88 132 LYS A CA 1
ATOM 1074 C C . LYS A 1 132 ? -11.131 5.327 4.667 1.00 95.88 132 LYS A C 1
ATOM 1076 O O . LYS A 1 132 ? -12.006 4.486 4.868 1.00 95.88 132 LYS A O 1
ATOM 1081 N N . ASP A 1 133 ? -10.370 5.822 5.641 1.00 97.06 133 ASP A N 1
ATOM 1082 C CA . ASP A 1 133 ? -10.487 5.425 7.047 1.00 97.06 133 ASP A CA 1
ATOM 1083 C C . ASP A 1 133 ? -11.875 5.726 7.626 1.00 97.06 133 ASP A C 1
ATOM 1085 O O . ASP A 1 133 ? -12.501 4.845 8.216 1.00 97.06 133 ASP A O 1
ATOM 1089 N N . VAL A 1 134 ? -12.410 6.926 7.369 1.00 97.12 134 VAL A N 1
ATOM 1090 C CA . VAL A 1 134 ? -13.767 7.313 7.791 1.00 97.12 134 VAL A CA 1
ATOM 1091 C C . VAL A 1 134 ? -14.805 6.309 7.279 1.00 97.12 134 VAL A C 1
ATOM 1093 O O . VAL A 1 134 ? -15.646 5.839 8.048 1.00 97.12 134 VAL A O 1
ATOM 1096 N N . VAL A 1 135 ? -14.724 5.912 6.005 1.00 96.62 135 VAL A N 1
ATOM 1097 C CA . VAL A 1 135 ? -15.637 4.915 5.418 1.00 96.62 135 VAL A CA 1
ATOM 1098 C C . VAL A 1 135 ? -15.451 3.536 6.056 1.00 96.62 135 VAL A C 1
ATOM 1100 O O . VAL A 1 135 ? -16.437 2.876 6.392 1.00 96.62 135 VAL A O 1
ATOM 1103 N N . ILE A 1 136 ? -14.210 3.091 6.261 1.00 97.00 136 ILE A N 1
ATOM 1104 C CA . ILE A 1 136 ? -13.907 1.802 6.901 1.00 97.00 136 ILE A CA 1
ATOM 1105 C C . ILE A 1 136 ? -14.484 1.759 8.319 1.00 97.00 136 ILE A C 1
ATOM 1107 O O . ILE A 1 136 ? -15.172 0.797 8.680 1.00 97.00 136 ILE A O 1
ATOM 1111 N N . ARG A 1 137 ? -14.246 2.802 9.121 1.00 96.94 137 ARG A N 1
ATOM 1112 C CA . ARG A 1 137 ? -14.766 2.918 10.489 1.00 96.94 137 ARG A CA 1
ATOM 1113 C C . ARG A 1 137 ? -16.284 2.951 10.500 1.00 96.94 137 ARG A C 1
ATOM 1115 O O . ARG A 1 137 ? -16.887 2.169 11.231 1.00 96.94 137 ARG A O 1
ATOM 1122 N N . PHE A 1 138 ? -16.904 3.749 9.632 1.00 97.50 138 PHE A N 1
ATOM 1123 C CA . PHE A 1 138 ? -18.358 3.799 9.481 1.00 97.50 138 PHE A CA 1
ATOM 1124 C C . PHE A 1 138 ? -18.959 2.417 9.182 1.00 97.50 138 PHE A C 1
ATOM 1126 O O . PHE A 1 138 ? -19.930 2.000 9.816 1.00 97.50 138 PHE A O 1
ATOM 1133 N N . GLN A 1 139 ? -18.351 1.648 8.277 1.00 97.81 139 GLN A N 1
ATOM 1134 C CA . GLN A 1 139 ? -18.826 0.305 7.939 1.00 97.81 139 GLN A CA 1
ATOM 1135 C C . GLN A 1 139 ? -18.622 -0.691 9.092 1.00 97.81 139 GLN A C 1
ATOM 1137 O O . GLN A 1 139 ? -19.525 -1.475 9.395 1.00 97.81 139 GLN A O 1
ATOM 1142 N N . ARG A 1 140 ? -17.498 -0.627 9.815 1.00 97.06 140 ARG A N 1
ATOM 1143 C CA . ARG A 1 140 ? -17.294 -1.413 11.052 1.00 97.06 140 ARG A CA 1
ATOM 1144 C C . ARG A 1 140 ? -18.349 -1.093 12.098 1.00 97.06 140 ARG A C 1
ATOM 1146 O O . ARG A 1 140 ? -18.926 -1.988 12.713 1.00 97.06 140 ARG A O 1
ATOM 1153 N N . MET A 1 141 ? -18.645 0.189 12.248 1.00 96.75 141 MET A N 1
ATOM 1154 C CA . MET A 1 141 ? -19.674 0.707 13.127 1.00 96.75 141 MET A CA 1
ATOM 1155 C C . MET A 1 141 ? -21.065 0.207 12.719 1.00 96.75 141 MET A C 1
ATOM 1157 O O . MET A 1 141 ? -21.834 -0.246 13.568 1.00 96.75 141 MET A O 1
ATOM 1161 N N . LYS A 1 142 ? -21.397 0.138 11.434 1.00 97.31 142 LYS A N 1
ATOM 1162 C CA . LYS A 1 142 ? -22.635 -0.522 10.980 1.00 97.31 142 LYS A CA 1
ATOM 1163 C C . LYS A 1 142 ? -22.669 -2.039 11.220 1.00 97.31 142 LYS A C 1
ATOM 1165 O O . LYS A 1 142 ? -23.677 -2.679 10.939 1.00 97.31 142 LYS A O 1
ATOM 1170 N N . GLY A 1 143 ? -21.601 -2.608 11.774 1.00 96.69 143 GLY A N 1
ATOM 1171 C CA . GLY A 1 143 ? -21.522 -4.001 12.175 1.00 96.69 143 GLY A CA 1
ATOM 1172 C C . GLY A 1 143 ? -20.976 -4.914 11.088 1.00 96.69 143 GLY A C 1
ATOM 1173 O O . GLY A 1 143 ? -21.218 -6.110 11.178 1.00 96.69 143 GLY A O 1
ATOM 1174 N N . TYR A 1 144 ? -20.263 -4.397 10.083 1.00 98.06 144 TYR A N 1
ATOM 1175 C CA . TYR A 1 144 ? -19.656 -5.216 9.031 1.00 98.06 144 TYR A CA 1
ATOM 1176 C C . TYR A 1 144 ? -18.244 -5.685 9.394 1.00 98.06 144 TYR A C 1
ATOM 1178 O O . TYR A 1 144 ? -17.454 -4.949 9.982 1.00 98.06 144 TYR A O 1
ATOM 1186 N N . ASN A 1 145 ? -17.899 -6.898 8.967 1.00 97.69 145 ASN A N 1
ATOM 1187 C CA . ASN A 1 145 ? -16.526 -7.384 8.925 1.00 97.69 145 ASN A CA 1
ATOM 1188 C C . ASN A 1 145 ? -15.809 -6.778 7.712 1.00 97.69 145 ASN A C 1
ATOM 1190 O O . ASN A 1 145 ? -15.948 -7.279 6.593 1.00 97.69 145 ASN A O 1
ATOM 1194 N N . VAL A 1 146 ? -15.103 -5.669 7.922 1.00 97.62 146 VAL A N 1
ATOM 1195 C CA . VAL A 1 146 ? -14.415 -4.953 6.843 1.00 97.62 146 VAL A CA 1
ATOM 1196 C C . VAL A 1 146 ? -13.060 -5.597 6.545 1.00 97.62 146 VAL A C 1
ATOM 1198 O O . VAL A 1 146 ? -12.219 -5.677 7.438 1.00 97.62 146 VAL A O 1
ATOM 1201 N N . HIS A 1 147 ? -12.848 -6.012 5.292 1.00 95.62 147 HIS A N 1
ATOM 1202 C CA . HIS A 1 147 ? -11.525 -6.345 4.751 1.00 95.62 147 HIS A CA 1
ATOM 1203 C C . HIS A 1 147 ? -10.816 -5.048 4.365 1.00 95.62 147 HIS A C 1
ATOM 1205 O O . HIS A 1 147 ? -11.249 -4.391 3.426 1.00 95.62 147 HIS A O 1
ATOM 1211 N N . ASP A 1 148 ? -9.778 -4.676 5.105 1.00 95.12 148 ASP A N 1
ATOM 1212 C CA . ASP A 1 148 ? -9.102 -3.373 5.072 1.00 95.12 148 ASP A CA 1
ATOM 1213 C C . ASP A 1 148 ? -7.604 -3.505 4.761 1.00 95.12 148 ASP A C 1
ATOM 1215 O O . ASP A 1 148 ? -6.760 -2.898 5.420 1.00 95.12 148 ASP A O 1
ATOM 1219 N N . GLN A 1 149 ? -7.272 -4.351 3.788 1.00 96.00 149 GLN A N 1
ATOM 1220 C CA . GLN A 1 149 ? -5.888 -4.605 3.407 1.00 96.00 149 GLN A CA 1
ATOM 1221 C C . GLN A 1 149 ? -5.321 -3.416 2.607 1.00 96.00 149 GLN A C 1
ATOM 1223 O O . GLN A 1 149 ? -5.842 -3.127 1.524 1.00 96.00 149 GLN A O 1
ATOM 1228 N N . PRO A 1 150 ? -4.272 -2.734 3.104 1.00 95.75 150 PRO A N 1
ATOM 1229 C CA . PRO A 1 150 ? -3.593 -1.689 2.355 1.00 95.75 150 PRO A CA 1
ATOM 1230 C C . PRO A 1 150 ? -2.705 -2.311 1.275 1.00 95.75 150 PRO A C 1
ATOM 1232 O O . PRO A 1 150 ? -2.385 -3.502 1.321 1.00 95.75 150 PRO A O 1
ATOM 1235 N N . GLY A 1 151 ? -2.255 -1.503 0.323 1.00 95.00 151 GLY A N 1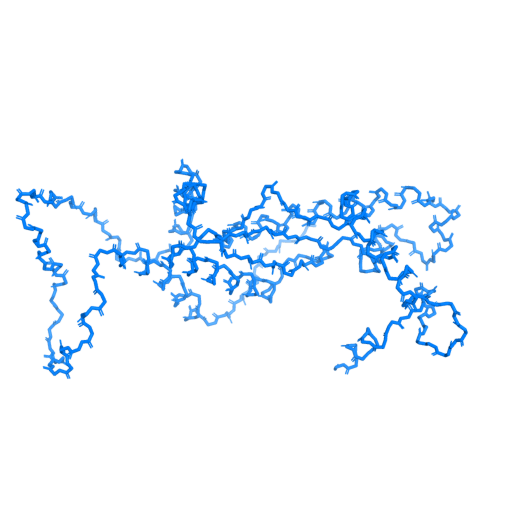
ATOM 1236 C CA . GLY A 1 151 ? -1.199 -1.936 -0.585 1.00 95.00 151 GLY A CA 1
ATOM 1237 C C . GLY A 1 151 ? -0.311 -0.810 -1.053 1.00 95.00 151 GLY A C 1
ATOM 1238 O O . GLY A 1 151 ? -0.603 0.353 -0.788 1.00 95.00 151 GLY A O 1
ATOM 1239 N N . TYR A 1 152 ? 0.759 -1.188 -1.745 1.00 95.00 152 TYR A N 1
ATOM 1240 C CA . TYR A 1 152 ? 1.785 -0.293 -2.271 1.00 95.00 152 TYR A CA 1
ATOM 1241 C C . TYR A 1 152 ? 2.127 -0.672 -3.701 1.00 95.00 152 TYR A C 1
ATOM 1243 O O . TYR A 1 152 ? 2.300 -1.858 -3.999 1.00 95.00 152 TYR A O 1
ATOM 1251 N N . ASP A 1 153 ? 2.232 0.339 -4.562 1.00 94.12 153 ASP A N 1
ATOM 1252 C CA . ASP A 1 153 ? 2.689 0.150 -5.928 1.00 94.12 153 ASP A CA 1
ATOM 1253 C C . ASP A 1 153 ? 4.176 0.485 -6.042 1.00 94.12 153 ASP A C 1
ATOM 1255 O O . ASP A 1 153 ? 4.609 1.619 -5.816 1.00 94.12 153 ASP A O 1
ATOM 1259 N N . CYS A 1 154 ? 4.953 -0.547 -6.348 1.00 92.00 154 CYS A N 1
ATOM 1260 C CA . CYS A 1 154 ? 6.406 -0.541 -6.331 1.00 92.00 154 CYS A CA 1
ATOM 1261 C C . CYS A 1 154 ? 7.030 -0.821 -7.701 1.00 92.00 154 CYS A C 1
ATOM 1263 O O . CYS A 1 154 ? 8.250 -0.918 -7.799 1.00 92.00 154 CYS A O 1
ATOM 1265 N N . HIS A 1 155 ? 6.216 -1.001 -8.742 1.00 88.38 155 HIS A N 1
ATOM 1266 C CA . HIS A 1 155 ? 6.708 -1.251 -10.092 1.00 88.38 155 HIS A CA 1
ATOM 1267 C C . HIS A 1 155 ? 6.636 0.001 -10.967 1.00 88.38 155 HIS A C 1
ATOM 1269 O O . HIS A 1 155 ? 5.927 0.963 -10.673 1.00 88.38 155 HIS A O 1
ATOM 1275 N N . GLY A 1 156 ? 7.336 -0.072 -12.097 1.00 85.50 156 GLY A N 1
ATOM 1276 C CA . GLY A 1 156 ? 7.214 0.870 -13.198 1.00 85.50 156 GLY A CA 1
ATOM 1277 C C . GLY A 1 156 ? 8.185 2.043 -13.135 1.00 85.50 156 GLY A C 1
ATOM 1278 O O . GLY A 1 156 ? 8.980 2.199 -12.205 1.00 85.50 156 GLY A O 1
ATOM 1279 N N . LEU A 1 157 ? 8.059 2.891 -14.157 1.00 83.31 157 LEU A N 1
ATOM 1280 C CA . LEU A 1 157 ? 8.931 4.036 -14.419 1.00 83.31 157 LEU A CA 1
ATOM 1281 C C . LEU A 1 157 ? 9.151 4.957 -13.209 1.00 83.31 157 LEU A C 1
ATOM 1283 O O . LEU A 1 157 ? 10.288 5.379 -13.008 1.00 83.31 157 LEU A O 1
ATOM 1287 N N . PRO A 1 158 ? 8.144 5.266 -12.362 1.00 85.12 158 PRO A N 1
ATOM 1288 C CA . PRO A 1 158 ? 8.362 6.195 -11.260 1.00 85.12 158 PRO A CA 1
ATOM 1289 C C . PRO A 1 158 ? 9.458 5.741 -10.284 1.00 85.12 158 PRO A C 1
ATOM 1291 O O . PRO A 1 158 ? 10.247 6.568 -9.833 1.00 85.12 158 PRO A O 1
ATOM 1294 N N . VAL A 1 159 ? 9.522 4.446 -9.952 1.00 86.94 159 VAL A N 1
ATOM 1295 C CA . VAL A 1 159 ? 10.547 3.908 -9.040 1.00 86.94 159 VAL A CA 1
ATOM 1296 C C . VAL A 1 159 ? 11.895 3.808 -9.748 1.00 86.94 159 VAL A C 1
ATOM 1298 O O . VAL A 1 159 ? 12.909 4.216 -9.182 1.00 86.94 159 VAL A O 1
ATOM 1301 N N . GLU A 1 160 ? 11.903 3.325 -10.993 1.00 87.62 160 GLU A N 1
ATOM 1302 C CA . GLU A 1 160 ? 13.115 3.195 -11.813 1.00 87.62 160 GLU A CA 1
ATOM 1303 C C . GLU A 1 160 ? 13.835 4.543 -11.954 1.00 87.62 160 GLU A C 1
ATOM 1305 O O . GLU A 1 160 ? 15.007 4.650 -11.601 1.00 87.62 160 GLU A O 1
ATOM 1310 N N . LEU A 1 161 ? 13.113 5.605 -12.322 1.00 86.44 161 LEU A N 1
ATOM 1311 C CA . LEU A 1 161 ? 13.670 6.950 -12.496 1.00 86.44 161 LEU A CA 1
ATOM 1312 C C . LEU A 1 161 ? 14.256 7.535 -11.203 1.00 86.44 161 LEU A C 1
ATOM 1314 O O . LEU A 1 161 ? 15.229 8.291 -11.242 1.00 86.44 161 LEU A O 1
ATOM 1318 N N . MET A 1 162 ? 13.670 7.228 -10.042 1.00 87.94 162 MET A N 1
ATOM 1319 C CA . MET A 1 162 ? 14.199 7.700 -8.755 1.00 87.94 162 MET A CA 1
ATOM 1320 C C . MET A 1 162 ? 15.513 7.004 -8.395 1.00 87.94 162 MET A C 1
ATOM 1322 O O . MET A 1 162 ? 16.421 7.647 -7.862 1.00 87.94 162 MET A O 1
ATOM 1326 N N . VAL A 1 163 ? 15.636 5.718 -8.724 1.00 88.44 163 VAL A N 1
ATOM 1327 C CA . VAL A 1 163 ? 16.859 4.936 -8.507 1.00 88.44 163 VAL A CA 1
ATOM 1328 C C . VAL A 1 163 ? 17.937 5.289 -9.530 1.00 88.44 163 VAL A C 1
ATOM 1330 O O . VAL A 1 163 ? 19.095 5.456 -9.164 1.00 88.44 163 VAL A O 1
ATOM 1333 N N . GLU A 1 164 ? 17.582 5.504 -10.796 1.00 87.50 164 GLU A N 1
ATOM 1334 C CA . GLU A 1 164 ? 18.513 6.013 -11.812 1.00 87.50 164 GLU A CA 1
ATOM 1335 C C . GLU A 1 164 ? 19.130 7.348 -11.379 1.00 87.50 164 GLU A C 1
ATOM 1337 O O . GLU A 1 164 ? 20.351 7.515 -11.416 1.00 87.50 164 GLU A O 1
ATOM 1342 N N . LYS A 1 165 ? 18.299 8.272 -10.875 1.00 86.94 165 LYS A N 1
ATOM 1343 C CA . LYS A 1 165 ? 18.757 9.558 -10.331 1.00 86.94 165 LYS A CA 1
ATOM 1344 C C . LYS A 1 165 ? 19.657 9.393 -9.111 1.00 86.94 165 LYS A C 1
ATOM 1346 O O . LYS A 1 165 ? 20.653 10.104 -9.008 1.00 86.94 165 LYS A O 1
ATOM 1351 N N . SER A 1 166 ? 19.336 8.484 -8.187 1.00 86.25 166 SER A N 1
ATOM 1352 C CA . SER A 1 166 ? 20.161 8.269 -6.988 1.00 86.25 166 SER A CA 1
ATOM 1353 C C . SER A 1 166 ? 21.520 7.641 -7.319 1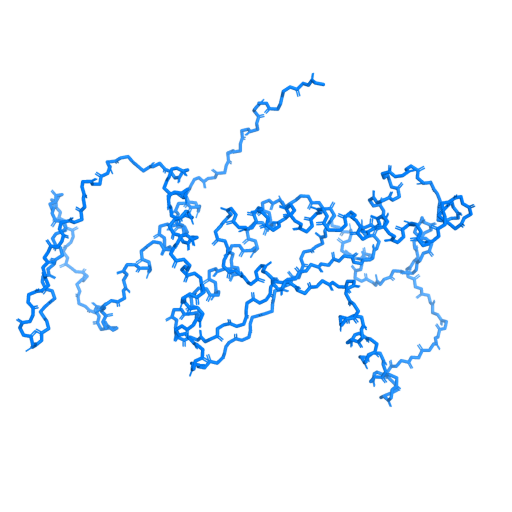.00 86.25 166 SER A C 1
ATOM 1355 O O . SER A 1 166 ? 22.519 7.957 -6.670 1.00 86.25 166 SER A O 1
ATOM 1357 N N . LEU A 1 167 ? 21.574 6.815 -8.367 1.00 86.25 167 LEU A N 1
ATOM 1358 C CA . LEU A 1 167 ? 22.784 6.166 -8.869 1.00 86.25 167 LEU A CA 1
ATOM 1359 C C . LEU A 1 167 ? 23.532 6.994 -9.934 1.00 86.25 167 LEU A C 1
ATOM 1361 O O . LEU A 1 167 ? 24.591 6.568 -10.392 1.00 86.25 167 LEU A O 1
ATOM 1365 N N . ASN A 1 168 ? 23.032 8.184 -10.294 1.00 84.56 168 ASN A N 1
ATOM 1366 C CA . ASN A 1 168 ? 23.555 9.050 -11.362 1.00 84.56 168 ASN A CA 1
ATOM 1367 C C . ASN A 1 168 ? 23.712 8.335 -12.719 1.00 84.56 168 ASN A C 1
ATOM 1369 O O . ASN A 1 168 ? 24.661 8.595 -13.464 1.00 84.56 168 ASN A O 1
ATOM 1373 N N . LEU A 1 169 ? 22.788 7.431 -13.043 1.00 81.88 169 LEU A N 1
ATOM 1374 C CA . LEU A 1 169 ? 22.734 6.777 -14.348 1.00 81.88 169 LEU A CA 1
ATOM 1375 C C . LEU A 1 169 ? 22.067 7.728 -15.345 1.00 81.88 169 LEU A C 1
ATOM 1377 O O . LEU A 1 169 ? 21.055 8.350 -15.031 1.00 81.88 169 LEU A O 1
ATOM 1381 N N . THR A 1 170 ? 22.660 7.884 -16.531 1.00 75.31 170 THR A N 1
ATOM 1382 C CA . THR A 1 170 ? 22.177 8.852 -17.535 1.00 75.31 170 THR A CA 1
ATOM 1383 C C . THR A 1 170 ? 21.496 8.189 -18.727 1.00 75.31 170 THR A C 1
ATOM 1385 O O . THR A 1 170 ? 20.758 8.857 -19.450 1.00 75.31 170 THR A O 1
ATOM 1388 N N . SER A 1 171 ? 21.697 6.882 -18.922 1.00 75.25 171 SER A N 1
ATOM 1389 C CA . SER A 1 171 ? 21.019 6.098 -19.950 1.00 75.25 171 SER A CA 1
ATOM 1390 C C . SER A 1 171 ? 20.633 4.698 -19.465 1.00 75.25 171 SER A C 1
ATOM 1392 O O . SER A 1 171 ? 21.309 4.108 -18.620 1.00 75.25 171 SER A O 1
ATOM 1394 N N . LYS A 1 172 ? 19.593 4.108 -20.070 1.00 73.56 172 LYS A N 1
ATOM 1395 C CA . LYS A 1 172 ? 19.183 2.719 -19.785 1.00 73.56 172 LYS A CA 1
ATOM 1396 C C . LYS A 1 172 ? 20.261 1.693 -20.130 1.00 73.56 172 LYS A C 1
ATOM 1398 O O . LYS A 1 172 ? 20.382 0.663 -19.475 1.00 73.56 172 LYS A O 1
ATOM 1403 N N . LYS A 1 173 ? 21.121 2.009 -21.099 1.00 76.31 173 LYS A N 1
ATOM 1404 C CA . LYS A 1 173 ? 22.291 1.188 -21.440 1.00 76.31 173 LYS A CA 1
ATOM 1405 C C . LYS A 1 173 ? 23.318 1.136 -20.312 1.00 76.31 173 LYS A C 1
ATOM 1407 O O . LYS A 1 173 ?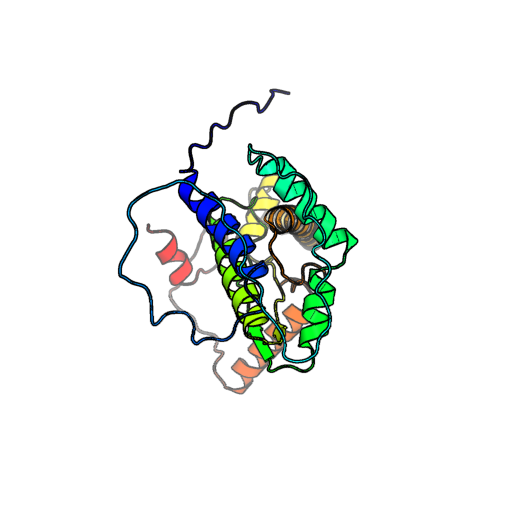 23.999 0.124 -20.171 1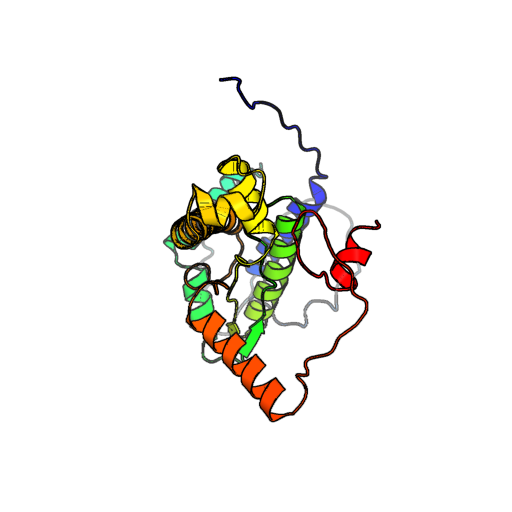.00 76.31 173 LYS A O 1
ATOM 1412 N N . ASP A 1 174 ? 23.409 2.173 -19.481 1.00 75.81 174 ASP A N 1
ATOM 1413 C CA . ASP A 1 174 ? 24.307 2.165 -18.321 1.00 75.81 174 ASP A CA 1
ATOM 1414 C C . ASP A 1 174 ? 23.830 1.167 -17.256 1.00 75.81 174 ASP A C 1
ATOM 1416 O O . ASP A 1 174 ? 24.651 0.523 -16.597 1.00 75.81 174 ASP A O 1
ATOM 1420 N N . ILE A 1 175 ? 22.512 0.965 -17.134 1.00 78.00 175 ILE A N 1
ATOM 1421 C CA . ILE A 1 175 ? 21.934 -0.057 -16.250 1.00 78.00 175 ILE A CA 1
ATOM 1422 C C . ILE A 1 175 ? 22.403 -1.446 -16.688 1.00 78.00 175 ILE A C 1
ATOM 1424 O O . ILE A 1 175 ? 22.870 -2.227 -15.861 1.00 78.00 175 ILE A O 1
ATOM 1428 N N . GLU A 1 176 ? 22.330 -1.748 -17.984 1.00 75.81 176 GLU A N 1
ATOM 1429 C CA . GLU A 1 176 ? 22.719 -3.058 -18.512 1.00 75.81 176 GLU A CA 1
ATOM 1430 C C . GLU A 1 176 ? 24.237 -3.275 -18.514 1.00 75.81 176 GLU A C 1
ATOM 1432 O O . GLU A 1 176 ? 24.707 -4.355 -18.152 1.00 75.81 176 GLU A O 1
ATOM 1437 N N . HIS A 1 177 ? 25.015 -2.269 -18.923 1.00 72.69 177 HIS A N 1
ATOM 1438 C CA . HIS A 1 177 ? 26.442 -2.435 -19.210 1.00 72.69 177 HIS A CA 1
ATOM 1439 C C . HIS A 1 177 ? 27.373 -2.077 -18.048 1.00 72.69 177 HIS A C 1
ATOM 1441 O O . HIS A 1 177 ? 28.475 -2.621 -17.978 1.00 72.69 177 HIS A O 1
ATOM 1447 N N . VAL A 1 178 ? 26.969 -1.170 -17.155 1.00 73.81 178 VAL A N 1
ATOM 1448 C CA . VAL A 1 178 ? 27.836 -0.652 -16.082 1.00 73.81 178 VAL A CA 1
ATOM 1449 C C . VAL A 1 178 ? 27.423 -1.209 -14.725 1.00 73.81 178 VAL A C 1
ATOM 1451 O O . VAL A 1 178 ? 28.273 -1.666 -13.960 1.00 73.81 178 VAL A O 1
ATOM 1454 N N . PHE A 1 179 ? 26.125 -1.188 -14.419 1.00 77.69 179 PHE A N 1
ATOM 1455 C CA . PHE A 1 179 ? 25.631 -1.566 -13.094 1.00 77.69 179 PHE A CA 1
ATOM 1456 C C . PHE A 1 179 ? 25.223 -3.043 -13.002 1.00 77.69 179 PHE A C 1
ATOM 1458 O O . PHE A 1 179 ? 25.586 -3.733 -12.045 1.00 77.69 179 PHE A O 1
ATOM 1465 N N . GLY A 1 180 ? 24.522 -3.537 -14.022 1.00 86.50 180 GLY A N 1
ATOM 1466 C CA . GLY A 1 180 ? 23.923 -4.865 -14.083 1.00 86.50 180 GLY A CA 1
ATOM 1467 C C . GLY A 1 180 ? 22.461 -4.868 -13.620 1.00 86.50 180 GLY A C 1
ATOM 1468 O O . GLY A 1 180 ? 22.120 -4.314 -12.572 1.00 86.50 180 GLY A O 1
ATOM 1469 N N . ILE A 1 181 ? 21.609 -5.560 -14.383 1.00 87.31 181 ILE A N 1
ATOM 1470 C CA . ILE A 1 181 ? 20.148 -5.613 -14.182 1.00 87.31 181 ILE A CA 1
ATOM 1471 C C . ILE A 1 181 ? 19.785 -6.128 -12.782 1.00 87.31 181 ILE A C 1
ATOM 1473 O O . ILE A 1 181 ? 18.989 -5.505 -12.085 1.00 87.31 181 ILE A O 1
ATOM 1477 N N . ASP A 1 182 ? 20.404 -7.222 -12.329 1.00 89.62 182 ASP A N 1
ATOM 1478 C CA . ASP A 1 182 ? 20.082 -7.827 -11.028 1.00 89.62 182 ASP A CA 1
ATOM 1479 C C . ASP A 1 182 ? 20.357 -6.877 -9.857 1.00 89.62 182 ASP A C 1
ATOM 1481 O O . ASP A 1 182 ? 19.587 -6.813 -8.897 1.00 89.62 182 ASP A O 1
ATOM 1485 N N . ARG A 1 183 ? 21.448 -6.106 -9.946 1.00 89.31 183 ARG A N 1
ATOM 1486 C CA . ARG A 1 183 ? 21.797 -5.111 -8.926 1.00 89.31 183 ARG A CA 1
ATOM 1487 C C . ARG A 1 183 ? 20.823 -3.945 -8.955 1.00 89.31 183 ARG A C 1
ATOM 1489 O O . ARG A 1 183 ? 20.410 -3.488 -7.896 1.00 89.31 183 ARG A O 1
ATOM 1496 N N . PHE A 1 184 ? 20.426 -3.494 -10.144 1.00 90.12 184 PHE A N 1
ATOM 1497 C CA . PHE A 1 184 ? 19.446 -2.419 -10.286 1.00 90.12 184 PHE A CA 1
ATOM 1498 C C . PHE A 1 184 ? 18.097 -2.810 -9.678 1.00 90.12 184 PHE A C 1
ATOM 1500 O O . PHE A 1 184 ? 17.554 -2.074 -8.859 1.00 90.12 184 PHE A O 1
ATOM 1507 N N . ILE A 1 185 ? 17.614 -4.021 -9.974 1.00 90.19 185 ILE A N 1
ATOM 1508 C CA . ILE A 1 185 ? 16.386 -4.563 -9.379 1.00 90.19 185 ILE A CA 1
ATOM 1509 C C . ILE A 1 185 ? 16.496 -4.622 -7.850 1.00 90.19 185 ILE A C 1
ATOM 1511 O O . ILE A 1 185 ? 15.535 -4.296 -7.151 1.00 90.19 185 ILE A O 1
ATOM 1515 N N . ALA A 1 186 ? 17.652 -5.031 -7.316 1.00 92.81 186 ALA A N 1
ATOM 1516 C CA . ALA A 1 186 ? 17.877 -5.067 -5.873 1.00 92.81 186 ALA A CA 1
ATOM 1517 C C . ALA A 1 186 ? 17.797 -3.667 -5.238 1.00 92.81 186 ALA A C 1
ATOM 1519 O O . ALA A 1 186 ? 17.142 -3.511 -4.207 1.00 92.81 186 ALA A O 1
ATOM 1520 N N . GLU A 1 187 ? 18.384 -2.646 -5.870 1.00 92.12 187 GLU A N 1
ATOM 1521 C CA . GLU A 1 187 ? 18.282 -1.256 -5.404 1.00 92.12 187 GLU A CA 1
ATOM 1522 C C . GLU A 1 187 ? 16.846 -0.713 -5.506 1.00 92.12 187 GLU A C 1
ATOM 1524 O O . GLU A 1 187 ? 16.376 -0.070 -4.570 1.00 92.12 187 GLU A O 1
ATOM 1529 N N . CYS A 1 188 ? 16.093 -1.036 -6.564 1.00 92.75 188 CYS A N 1
ATOM 1530 C CA . CYS A 1 188 ? 14.673 -0.672 -6.671 1.00 92.75 188 CYS A CA 1
ATOM 1531 C C . CYS A 1 188 ? 13.813 -1.293 -5.567 1.00 92.75 188 CYS A C 1
ATOM 1533 O O . CYS A 1 188 ? 12.947 -0.614 -5.004 1.00 92.75 188 CYS A O 1
ATOM 1535 N N . LYS A 1 189 ? 14.053 -2.564 -5.225 1.00 93.56 189 LYS A N 1
ATOM 1536 C CA . LYS A 1 189 ? 13.358 -3.231 -4.113 1.00 93.56 189 LYS A CA 1
ATOM 1537 C C . LYS A 1 189 ? 13.693 -2.572 -2.782 1.00 93.56 189 LYS A C 1
ATOM 1539 O O . LYS A 1 189 ? 12.784 -2.198 -2.050 1.00 93.56 189 LYS A O 1
ATOM 1544 N N . LYS A 1 190 ? 14.980 -2.339 -2.520 1.00 94.12 190 LYS A N 1
ATOM 1545 C CA . LYS A 1 190 ? 15.441 -1.668 -1.301 1.00 94.12 190 LYS A CA 1
ATOM 1546 C C . LYS A 1 190 ? 14.837 -0.269 -1.155 1.00 94.12 190 LYS A C 1
ATOM 1548 O O . LYS A 1 190 ? 14.295 0.057 -0.103 1.00 94.12 190 LYS A O 1
ATOM 1553 N N . TYR A 1 191 ? 14.874 0.530 -2.220 1.00 93.19 191 TYR A N 1
ATOM 1554 C CA . TYR A 1 191 ? 14.252 1.851 -2.249 1.00 93.19 191 TYR A CA 1
ATOM 1555 C C . TYR A 1 191 ? 12.747 1.772 -1.960 1.00 93.19 191 TYR A C 1
ATOM 1557 O O . TYR A 1 191 ? 12.216 2.574 -1.191 1.00 93.19 191 TYR A O 1
ATOM 1565 N N . SER A 1 192 ? 12.057 0.790 -2.545 1.00 94.25 192 SER A N 1
ATOM 1566 C CA . SER A 1 192 ? 10.631 0.573 -2.301 1.00 94.25 192 SER A CA 1
ATOM 1567 C C . SER A 1 192 ? 10.356 0.250 -0.834 1.00 94.25 192 SER A C 1
ATOM 1569 O O . SER A 1 192 ? 9.474 0.866 -0.248 1.00 94.25 192 SER A O 1
ATOM 1571 N N . ASP A 1 193 ? 11.131 -0.642 -0.218 1.00 94.12 193 ASP A N 1
ATOM 1572 C CA . ASP A 1 193 ? 10.948 -1.051 1.181 1.00 94.12 193 ASP A CA 1
ATOM 1573 C C . ASP A 1 193 ? 11.133 0.109 2.162 1.00 94.12 193 ASP A C 1
ATOM 1575 O O . ASP A 1 193 ? 10.296 0.319 3.045 1.00 94.12 193 ASP A O 1
ATOM 1579 N N . GLU A 1 194 ? 12.182 0.913 1.970 1.00 93.44 194 GLU A N 1
ATOM 1580 C CA . GLU A 1 194 ? 12.447 2.105 2.784 1.00 93.44 194 GLU A CA 1
ATOM 1581 C C . GLU A 1 194 ? 11.284 3.109 2.702 1.00 93.44 194 GLU A C 1
ATOM 1583 O O . GLU A 1 194 ? 10.837 3.659 3.718 1.00 93.44 194 GLU A O 1
ATOM 1588 N N . ASN A 1 195 ? 10.743 3.317 1.498 1.00 92.88 195 ASN A N 1
ATOM 1589 C CA . ASN A 1 195 ? 9.615 4.218 1.290 1.00 92.88 195 ASN A CA 1
ATOM 1590 C C . ASN A 1 195 ? 8.300 3.639 1.821 1.00 92.88 195 ASN A C 1
ATOM 1592 O O . ASN A 1 195 ? 7.531 4.381 2.431 1.00 92.88 195 ASN A O 1
ATOM 1596 N N . ILE A 1 196 ? 8.037 2.338 1.661 1.00 94.50 196 ILE A N 1
ATOM 1597 C CA . ILE A 1 196 ? 6.870 1.666 2.256 1.00 94.50 196 ILE A CA 1
ATOM 1598 C C . ILE A 1 196 ? 6.870 1.894 3.762 1.00 94.50 196 ILE A C 1
ATOM 1600 O O . ILE A 1 196 ? 5.860 2.327 4.321 1.00 94.50 196 ILE A O 1
ATOM 1604 N N . GLU A 1 197 ? 7.999 1.649 4.424 1.00 93.75 197 GLU A N 1
ATOM 1605 C CA . GLU A 1 197 ? 8.108 1.796 5.871 1.00 93.75 197 GLU A CA 1
ATOM 1606 C C . GLU A 1 197 ? 7.857 3.251 6.303 1.00 93.75 197 GLU A C 1
ATOM 1608 O O . GLU A 1 197 ? 7.061 3.509 7.211 1.00 93.75 197 GLU A O 1
ATOM 1613 N N . ALA A 1 198 ? 8.464 4.217 5.604 1.00 93.00 198 ALA A N 1
ATOM 1614 C CA . ALA A 1 198 ? 8.269 5.640 5.864 1.00 93.00 198 ALA A CA 1
ATOM 1615 C C . ALA A 1 198 ? 6.812 6.084 5.674 1.00 93.00 198 ALA A C 1
ATOM 1617 O O . ALA A 1 198 ? 6.260 6.759 6.543 1.00 93.00 198 ALA A O 1
ATOM 1618 N N . GLN A 1 199 ? 6.165 5.674 4.581 1.00 93.69 199 GLN A N 1
ATOM 1619 C CA . GLN A 1 199 ? 4.759 5.990 4.330 1.00 93.69 199 GLN A CA 1
ATOM 1620 C C . GLN A 1 199 ? 3.840 5.342 5.365 1.00 93.69 199 GLN A C 1
ATOM 1622 O O . GLN A 1 199 ? 2.920 5.987 5.865 1.00 93.69 199 GLN A O 1
ATOM 1627 N N . THR A 1 200 ? 4.099 4.080 5.715 1.00 94.75 200 THR A N 1
ATOM 1628 C CA . THR A 1 200 ? 3.307 3.354 6.715 1.00 94.75 200 THR A CA 1
ATOM 1629 C C . THR A 1 200 ? 3.353 4.062 8.065 1.00 94.75 200 THR A C 1
ATOM 1631 O O . THR A 1 200 ? 2.313 4.195 8.705 1.00 94.75 200 THR A O 1
ATOM 1634 N N . ARG A 1 201 ? 4.527 4.558 8.488 1.00 93.81 201 ARG A N 1
ATOM 1635 C CA . ARG A 1 201 ? 4.658 5.361 9.716 1.00 93.81 201 ARG A CA 1
ATOM 1636 C C . ARG A 1 201 ? 3.750 6.587 9.679 1.00 93.81 201 ARG A C 1
ATOM 1638 O O . ARG A 1 201 ? 2.910 6.729 10.556 1.00 93.81 201 ARG A O 1
ATOM 1645 N N . VAL A 1 202 ? 3.814 7.380 8.608 1.00 93.69 202 VAL A N 1
ATOM 1646 C CA . VAL A 1 202 ? 2.952 8.564 8.450 1.00 93.69 202 VAL A CA 1
ATOM 1647 C C . VAL A 1 202 ? 1.466 8.197 8.509 1.00 93.69 202 VAL A C 1
ATOM 1649 O O . VAL A 1 202 ? 0.683 8.892 9.148 1.00 93.69 202 VAL A O 1
ATOM 1652 N N . PHE A 1 203 ? 1.046 7.099 7.875 1.00 94.88 203 PHE A N 1
ATOM 1653 C CA . PHE A 1 203 ? -0.359 6.690 7.921 1.00 94.88 203 PHE A CA 1
ATOM 1654 C C . PHE A 1 203 ? -0.802 6.195 9.304 1.00 94.88 203 PHE A C 1
ATOM 1656 O O . PHE A 1 203 ? -1.944 6.441 9.697 1.00 94.88 203 PHE A O 1
ATOM 1663 N N . ARG A 1 204 ? 0.085 5.530 10.052 1.00 94.00 204 ARG A N 1
ATOM 1664 C CA . ARG A 1 204 ? -0.170 5.151 11.448 1.00 94.00 204 ARG A CA 1
ATOM 1665 C C . ARG A 1 204 ? -0.275 6.383 12.347 1.00 94.00 204 ARG A C 1
ATOM 1667 O O . ARG A 1 204 ? -1.213 6.451 13.136 1.00 94.00 204 ARG A O 1
ATOM 1674 N N . ASP A 1 205 ? 0.598 7.369 12.158 1.00 92.94 205 ASP A N 1
ATOM 1675 C CA . ASP A 1 205 ? 0.589 8.630 12.914 1.00 92.94 205 ASP A CA 1
ATOM 1676 C C . ASP A 1 205 ? -0.679 9.455 12.639 1.00 92.94 205 ASP A C 1
ATOM 1678 O O . ASP A 1 205 ? -1.218 10.094 13.537 1.00 92.94 205 ASP A O 1
ATOM 1682 N N . LEU A 1 206 ? -1.229 9.374 11.421 1.00 93.94 206 LEU A N 1
ATOM 1683 C CA . LEU A 1 206 ? -2.541 9.939 11.072 1.00 93.94 206 LEU A CA 1
ATOM 1684 C C . LEU A 1 206 ? -3.734 9.161 11.671 1.00 93.94 206 LEU A C 1
ATOM 1686 O O . LEU A 1 206 ? -4.887 9.513 11.417 1.00 93.94 206 LEU A O 1
ATOM 1690 N N . GLY A 1 207 ? -3.490 8.086 12.424 1.00 94.88 207 GLY A N 1
ATOM 1691 C CA . GLY A 1 207 ? -4.526 7.292 13.085 1.00 94.88 207 GLY A CA 1
ATOM 1692 C C . GLY A 1 207 ? -5.343 6.393 12.152 1.00 94.88 207 GLY A C 1
ATOM 1693 O O . GLY A 1 207 ? -6.443 5.971 12.517 1.00 94.88 207 GLY A O 1
ATOM 1694 N N . ILE A 1 208 ? -4.842 6.079 10.954 1.00 96.06 208 ILE A N 1
ATOM 1695 C CA . ILE A 1 208 ? -5.581 5.285 9.961 1.00 96.06 208 ILE A CA 1
ATOM 1696 C C . ILE A 1 208 ? -5.599 3.801 10.353 1.00 96.06 208 ILE A C 1
ATOM 1698 O O . ILE A 1 208 ? -4.555 3.172 10.543 1.00 96.06 208 ILE A O 1
ATOM 1702 N N . TRP A 1 209 ? -6.794 3.207 10.412 1.00 95.69 209 TRP A N 1
ATOM 1703 C CA . TRP A 1 209 ? -7.012 1.802 10.756 1.00 95.69 209 TRP A CA 1
ATOM 1704 C C . TRP A 1 209 ? -7.130 0.911 9.516 1.00 95.69 209 TRP A C 1
ATOM 1706 O O . TRP A 1 209 ? -8.235 0.575 9.073 1.00 95.69 209 TRP A O 1
ATOM 1716 N N . MET A 1 210 ? -5.977 0.460 9.028 1.00 95.75 210 MET A N 1
ATOM 1717 C CA . MET A 1 210 ? -5.837 -0.575 8.001 1.00 95.75 210 MET A CA 1
ATOM 1718 C C . MET A 1 210 ? -4.929 -1.707 8.494 1.00 95.75 210 MET A C 1
ATOM 1720 O O . MET A 1 210 ? -4.237 -1.567 9.503 1.00 95.75 210 MET A O 1
ATOM 1724 N N . ASP A 1 211 ? -4.932 -2.832 7.781 1.00 95.12 211 ASP A N 1
ATOM 1725 C CA . ASP A 1 211 ? -4.099 -3.999 8.095 1.00 95.12 211 ASP A CA 1
ATOM 1726 C C . ASP A 1 211 ? -2.643 -3.786 7.649 1.00 95.12 211 ASP A C 1
ATOM 1728 O O . ASP A 1 211 ? -2.163 -4.379 6.682 1.00 95.12 211 ASP A O 1
ATOM 1732 N N . TRP A 1 212 ? -1.953 -2.867 8.325 1.00 94.19 212 TRP A N 1
ATOM 1733 C CA . TRP A 1 212 ? -0.586 -2.450 7.997 1.00 94.19 212 TRP A CA 1
ATOM 1734 C C . TRP A 1 212 ? 0.469 -3.547 8.182 1.00 94.19 212 TRP A C 1
ATOM 1736 O O . TRP A 1 212 ? 1.604 -3.368 7.747 1.00 94.19 212 TRP A O 1
ATOM 1746 N N . ASP A 1 213 ? 0.109 -4.664 8.815 1.00 92.31 213 ASP A N 1
ATOM 1747 C CA . ASP A 1 213 ? 0.997 -5.812 9.011 1.00 92.31 213 ASP A CA 1
ATOM 1748 C C . ASP A 1 213 ? 0.975 -6.766 7.810 1.00 92.31 213 ASP A C 1
ATOM 1750 O O . ASP A 1 213 ? 1.910 -7.543 7.612 1.00 92.31 213 ASP A O 1
ATOM 1754 N N . LEU A 1 214 ? -0.078 -6.705 6.987 1.00 93.12 214 LEU A N 1
ATOM 1755 C CA . LEU A 1 214 ? -0.225 -7.536 5.795 1.00 93.12 214 LEU A CA 1
ATOM 1756 C C . LEU A 1 214 ? -0.562 -6.712 4.538 1.00 93.12 214 LEU A C 1
ATOM 1758 O O . LEU A 1 214 ? -1.551 -7.011 3.856 1.00 93.12 214 LEU A O 1
ATOM 1762 N N . PRO A 1 215 ? 0.243 -5.694 4.176 1.00 95.19 215 PRO A N 1
ATOM 1763 C CA . PRO A 1 215 ? 0.034 -4.965 2.936 1.00 95.19 215 PRO A CA 1
ATOM 1764 C C . PRO A 1 215 ? 0.243 -5.882 1.724 1.00 95.19 215 PRO A C 1
ATOM 1766 O O . PRO A 1 215 ? 1.099 -6.771 1.735 1.00 95.19 215 PRO A O 1
ATOM 1769 N N . TYR A 1 216 ? -0.514 -5.664 0.649 1.00 94.88 216 TYR A N 1
ATOM 1770 C CA . TYR A 1 216 ? -0.169 -6.260 -0.641 1.00 94.88 216 TYR A CA 1
ATOM 1771 C C . TYR A 1 216 ? 0.864 -5.375 -1.353 1.00 94.88 216 TYR A C 1
ATOM 1773 O O . TYR A 1 216 ? 0.680 -4.168 -1.495 1.00 94.88 216 TYR A O 1
ATOM 1781 N N . ILE A 1 217 ? 1.968 -5.977 -1.785 1.00 95.31 217 ILE A N 1
ATOM 1782 C CA . ILE A 1 217 ? 3.095 -5.283 -2.417 1.00 95.31 217 ILE A CA 1
ATOM 1783 C C . ILE A 1 217 ? 3.225 -5.819 -3.838 1.00 95.31 217 ILE A C 1
ATOM 1785 O O . ILE A 1 217 ? 3.263 -7.038 -4.033 1.00 95.31 217 ILE A O 1
ATOM 1789 N N . THR A 1 218 ? 3.254 -4.930 -4.834 1.00 95.06 218 THR A N 1
ATOM 1790 C CA . THR A 1 218 ? 3.132 -5.352 -6.238 1.00 95.06 218 THR A CA 1
ATOM 1791 C C . THR A 1 218 ? 4.310 -6.197 -6.723 1.00 95.06 218 THR A C 1
ATOM 1793 O O . THR A 1 218 ? 4.100 -7.052 -7.583 1.00 95.06 218 THR A O 1
ATOM 1796 N N . TYR A 1 219 ? 5.508 -6.043 -6.143 1.00 93.75 219 TYR A N 1
ATOM 1797 C CA . TYR A 1 219 ? 6.689 -6.850 -6.488 1.00 93.75 219 TYR A CA 1
ATOM 1798 C C . TYR A 1 219 ? 6.753 -8.227 -5.807 1.00 93.75 219 TYR A C 1
ATOM 1800 O O . TYR A 1 219 ? 7.625 -9.026 -6.143 1.00 93.75 219 TYR A O 1
ATOM 1808 N N . HIS A 1 220 ? 5.852 -8.546 -4.871 1.00 95.12 220 HIS A N 1
ATOM 1809 C CA . HIS A 1 220 ? 5.819 -9.877 -4.259 1.00 95.12 220 HIS A CA 1
ATOM 1810 C C . HIS A 1 220 ? 5.353 -10.943 -5.259 1.00 95.12 220 HIS A C 1
ATOM 1812 O O . HIS A 1 220 ? 4.363 -10.751 -5.970 1.00 95.12 220 HIS A O 1
ATOM 1818 N N . ASP A 1 221 ? 5.984 -12.120 -5.221 1.00 95.44 221 ASP A N 1
ATOM 1819 C CA . ASP A 1 221 ? 5.725 -13.228 -6.154 1.00 95.44 221 ASP A CA 1
ATOM 1820 C C . ASP A 1 221 ? 4.243 -13.606 -6.249 1.00 95.44 221 ASP A C 1
ATOM 1822 O O . ASP A 1 221 ? 3.730 -13.842 -7.336 1.00 95.44 221 ASP A O 1
ATOM 1826 N N . ARG A 1 222 ? 3.511 -13.587 -5.128 1.00 94.19 222 ARG A N 1
ATOM 1827 C CA . ARG A 1 222 ? 2.068 -13.884 -5.107 1.00 94.19 222 ARG A CA 1
ATOM 1828 C C . ARG A 1 222 ? 1.241 -12.883 -5.926 1.00 94.19 222 ARG A C 1
ATOM 1830 O O . ARG A 1 222 ? 0.244 -13.259 -6.549 1.00 94.19 222 ARG A O 1
ATOM 1837 N N . TYR A 1 223 ? 1.620 -11.604 -5.903 1.00 95.19 223 TYR A N 1
ATOM 1838 C CA . TYR A 1 223 ? 0.962 -10.574 -6.705 1.00 95.19 223 TYR A CA 1
ATOM 1839 C C . TYR A 1 223 ? 1.302 -10.775 -8.186 1.00 95.19 223 TYR A C 1
ATOM 1841 O O . TYR A 1 223 ? 0.400 -10.835 -9.022 1.00 95.19 223 TYR A O 1
ATOM 1849 N N . ILE A 1 224 ? 2.585 -10.989 -8.494 1.00 95.94 224 ILE A N 1
ATOM 1850 C CA . ILE A 1 224 ? 3.073 -11.251 -9.855 1.00 95.94 224 ILE A CA 1
ATOM 1851 C C . ILE A 1 224 ? 2.400 -12.496 -10.453 1.00 95.94 224 ILE A C 1
ATOM 1853 O O . ILE A 1 224 ? 1.920 -12.453 -11.583 1.00 95.94 224 ILE A O 1
ATOM 1857 N N . GLU A 1 225 ? 2.276 -13.583 -9.693 1.00 97.44 225 GLU A N 1
ATOM 1858 C CA . GLU A 1 225 ? 1.591 -14.807 -10.121 1.00 97.44 225 GLU A CA 1
ATOM 1859 C C . GLU A 1 225 ? 0.123 -14.535 -10.490 1.00 97.44 225 GLU A C 1
ATOM 1861 O O . GLU A 1 225 ? -0.378 -15.035 -11.500 1.00 97.44 225 GLU A O 1
ATOM 1866 N N . SER A 1 226 ? -0.559 -13.678 -9.725 1.00 96.50 226 SER A N 1
ATOM 1867 C CA . SER A 1 226 ? -1.943 -13.273 -10.009 1.00 96.50 226 SER A CA 1
ATOM 1868 C C . SER A 1 226 ? -2.049 -12.465 -11.313 1.00 96.50 226 SER A C 1
ATOM 1870 O O . SER A 1 226 ? -2.995 -12.640 -12.092 1.00 96.50 226 SER A O 1
ATOM 1872 N N . VAL A 1 227 ? -1.052 -11.621 -11.603 1.00 96.62 227 VAL A N 1
ATOM 1873 C CA . VAL A 1 227 ? -0.937 -10.904 -12.884 1.00 96.62 227 VAL A CA 1
ATOM 1874 C C . VAL A 1 227 ? -0.701 -11.890 -14.032 1.00 96.62 227 VAL A C 1
ATOM 1876 O O . VAL A 1 227 ? -1.414 -11.845 -15.035 1.00 96.62 227 VAL A O 1
ATOM 1879 N N . TRP A 1 228 ? 0.221 -12.843 -13.875 1.00 97.75 228 TRP A N 1
ATOM 1880 C CA . TRP A 1 228 ? 0.494 -13.886 -14.873 1.00 97.75 228 TRP A CA 1
ATOM 1881 C C . TRP A 1 228 ? -0.733 -14.749 -15.161 1.00 97.75 228 TRP A C 1
ATOM 1883 O O . TRP A 1 228 ? -1.037 -15.045 -16.321 1.00 97.75 228 TRP A O 1
ATOM 1893 N N . TRP A 1 229 ? -1.485 -15.117 -14.123 1.00 97.75 229 TRP A N 1
ATOM 1894 C CA . TRP A 1 229 ? -2.759 -15.805 -14.281 1.00 97.75 229 TRP A CA 1
ATOM 1895 C C . TRP A 1 229 ? -3.741 -14.973 -15.115 1.00 97.75 229 TRP A C 1
ATOM 1897 O O . TRP A 1 229 ? -4.351 -15.505 -16.044 1.00 97.75 229 TRP A O 1
ATOM 1907 N N . THR A 1 230 ? -3.841 -13.667 -14.854 1.00 97.56 230 THR A N 1
ATOM 1908 C CA . THR A 1 230 ? -4.720 -12.751 -15.601 1.00 97.56 230 THR A CA 1
ATOM 1909 C C . THR A 1 230 ? -4.327 -12.668 -17.078 1.00 97.56 230 THR A C 1
ATOM 1911 O O . THR A 1 230 ? -5.184 -12.808 -17.954 1.00 97.56 230 THR A O 1
ATOM 1914 N N . VAL A 1 231 ? -3.030 -12.536 -17.373 1.00 97.38 231 VAL A N 1
ATOM 1915 C CA . VAL A 1 231 ? -2.493 -12.558 -18.745 1.00 97.38 231 VAL A CA 1
ATOM 1916 C C . VAL A 1 231 ? -2.831 -13.883 -19.435 1.00 97.38 231 VAL A C 1
ATOM 1918 O O . VAL A 1 231 ? -3.342 -13.889 -20.557 1.00 97.38 231 VAL A O 1
ATOM 1921 N N . LYS A 1 232 ? -2.651 -15.018 -18.747 1.00 97.56 232 LYS A N 1
ATOM 1922 C CA . LYS A 1 232 ? -3.015 -16.345 -19.266 1.00 97.56 232 LYS A CA 1
ATOM 1923 C C . LYS A 1 232 ? -4.510 -16.451 -19.576 1.00 97.56 232 LYS A C 1
ATOM 1925 O O . LYS A 1 232 ? -4.871 -16.981 -20.627 1.00 97.56 232 LYS A O 1
ATOM 1930 N N . GLN A 1 233 ? -5.383 -15.932 -18.710 1.00 98.00 233 GLN A N 1
ATOM 1931 C CA . GLN A 1 233 ? -6.828 -15.897 -18.963 1.00 98.00 233 GLN A CA 1
ATOM 1932 C C . GLN A 1 233 ? -7.169 -15.045 -20.192 1.00 98.00 233 GLN A C 1
ATOM 1934 O O . GLN A 1 233 ? -7.970 -15.464 -21.031 1.00 98.00 233 GLN A O 1
ATOM 1939 N N . ALA A 1 234 ? -6.545 -13.874 -20.334 1.00 97.44 234 ALA A N 1
ATOM 1940 C CA . ALA A 1 234 ? -6.745 -13.005 -21.489 1.00 97.44 234 ALA A CA 1
ATOM 1941 C C . ALA A 1 234 ? -6.281 -13.676 -22.795 1.00 97.44 234 ALA A C 1
ATOM 1943 O O . ALA A 1 234 ? -6.992 -13.624 -23.801 1.00 97.44 234 ALA A O 1
ATOM 1944 N N . GLN A 1 235 ? -5.151 -14.389 -22.770 1.00 97.12 235 GLN A N 1
ATOM 1945 C CA . GLN A 1 235 ? -4.671 -15.177 -23.907 1.00 97.12 235 GLN A CA 1
ATOM 1946 C C . GLN A 1 235 ? -5.645 -16.303 -24.278 1.00 97.12 235 GLN A C 1
ATOM 1948 O O . GLN A 1 235 ? -6.001 -16.446 -25.447 1.00 97.12 235 GLN A O 1
ATOM 1953 N N . GLN A 1 236 ? -6.116 -17.083 -23.297 1.00 97.81 236 GLN A N 1
ATOM 1954 C CA . GLN A 1 236 ? -7.074 -18.177 -23.519 1.00 97.81 236 GLN A CA 1
ATOM 1955 C C . GLN A 1 236 ? -8.388 -17.679 -24.134 1.00 97.81 236 GLN A C 1
ATOM 1957 O O . GLN A 1 236 ? -8.977 -18.352 -24.978 1.00 97.81 236 GLN A O 1
ATOM 1962 N N . LYS A 1 237 ? -8.813 -16.469 -23.760 1.00 98.00 237 LYS A N 1
ATOM 1963 C CA . LYS A 1 237 ? -9.992 -15.790 -24.312 1.00 98.00 237 LYS A CA 1
ATOM 1964 C C . LYS A 1 237 ? -9.727 -15.051 -25.631 1.00 98.00 237 LYS A C 1
ATOM 1966 O O . LYS A 1 237 ? -10.637 -14.407 -26.139 1.00 98.00 237 LYS A O 1
ATOM 1971 N N . LYS A 1 238 ? -8.514 -15.140 -26.193 1.00 96.94 238 LYS A N 1
ATOM 1972 C CA . LYS A 1 238 ? -8.086 -14.441 -27.421 1.00 96.94 238 LYS A CA 1
ATOM 1973 C C . LYS A 1 238 ? -8.214 -12.909 -27.341 1.00 96.94 238 LYS A C 1
ATOM 1975 O O . LYS A 1 238 ? -8.455 -12.254 -28.348 1.00 96.94 238 LYS A O 1
ATOM 1980 N N . LEU A 1 239 ? -8.040 -12.343 -26.145 1.00 97.00 239 LEU A N 1
ATOM 1981 C CA . LEU A 1 239 ? -8.041 -10.894 -25.903 1.00 97.00 239 LEU A CA 1
ATOM 1982 C C . LEU A 1 239 ? -6.642 -10.270 -26.040 1.00 97.00 239 LEU A C 1
ATOM 1984 O O . LEU A 1 239 ? -6.520 -9.051 -26.112 1.00 97.00 239 LEU A O 1
ATOM 1988 N N . LEU A 1 240 ? -5.590 -11.094 -26.088 1.00 94.88 240 LEU A N 1
ATOM 1989 C CA . LEU A 1 240 ? -4.211 -10.664 -26.317 1.00 94.88 240 LEU A CA 1
ATOM 1990 C C . LEU A 1 240 ? -3.800 -10.944 -27.759 1.00 94.88 240 LEU A C 1
ATOM 1992 O O . LEU A 1 240 ? -3.920 -12.071 -28.242 1.00 94.88 240 LEU A O 1
ATOM 1996 N N . TYR A 1 241 ? -3.274 -9.923 -28.427 1.00 93.38 241 TYR A N 1
ATOM 1997 C CA . TYR A 1 241 ? -2.723 -10.028 -29.771 1.00 93.38 241 TYR A CA 1
ATOM 1998 C C . TYR A 1 241 ? -1.472 -9.158 -29.897 1.00 93.38 241 TYR A C 1
ATOM 2000 O O . TYR A 1 241 ? -1.321 -8.153 -29.205 1.00 93.38 241 TYR A O 1
ATOM 2008 N N . LYS A 1 242 ? -0.576 -9.542 -30.805 1.00 93.50 242 LYS A N 1
ATOM 2009 C CA . LYS A 1 242 ? 0.588 -8.741 -31.189 1.00 93.50 242 LYS A CA 1
ATOM 2010 C C . LYS A 1 242 ? 0.271 -8.038 -32.503 1.00 93.50 242 LYS A C 1
ATOM 2012 O O . LYS A 1 242 ? -0.143 -8.689 -33.459 1.00 93.50 242 LYS A O 1
ATOM 2017 N N . GLY A 1 243 ? 0.468 -6.727 -32.561 1.00 92.38 243 GLY A N 1
ATOM 2018 C CA . GLY A 1 243 ? 0.238 -5.944 -33.771 1.00 92.38 243 GLY A CA 1
ATOM 2019 C C . GLY A 1 243 ? 1.183 -4.754 -33.859 1.00 92.38 243 GLY A C 1
ATOM 2020 O O . GLY A 1 243 ? 1.571 -4.197 -32.838 1.00 92.38 243 GLY A O 1
ATOM 2021 N N . LEU A 1 244 ? 1.540 -4.368 -35.084 1.00 93.44 244 LEU A N 1
ATOM 2022 C CA . LEU A 1 244 ? 2.254 -3.122 -35.348 1.00 93.44 244 LEU A CA 1
ATOM 2023 C C . LEU A 1 244 ? 1.234 -1.981 -35.443 1.00 93.44 244 LEU A C 1
ATOM 2025 O O . LEU A 1 244 ? 0.270 -2.051 -36.218 1.00 93.44 244 LEU A O 1
ATOM 2029 N N . ARG A 1 245 ? 1.422 -0.955 -34.614 1.00 90.19 245 ARG A N 1
ATOM 2030 C CA . ARG A 1 245 ? 0.541 0.209 -34.489 1.00 90.19 245 ARG A CA 1
ATOM 2031 C C . ARG A 1 245 ? 1.379 1.454 -34.221 1.00 90.19 245 ARG A C 1
ATOM 2033 O O . ARG A 1 245 ? 2.480 1.351 -33.690 1.00 90.19 245 ARG A O 1
ATOM 2040 N N . VAL A 1 246 ? 0.834 2.613 -34.579 1.00 92.12 246 VAL A N 1
ATOM 2041 C CA . VAL A 1 246 ? 1.359 3.900 -34.115 1.00 92.12 246 VAL A CA 1
ATOM 2042 C C . VAL A 1 246 ? 0.962 4.043 -32.648 1.00 92.12 246 VAL A C 1
ATOM 2044 O O . VAL A 1 246 ? -0.214 3.900 -32.318 1.00 92.12 246 VAL A O 1
ATOM 2047 N N . VAL A 1 247 ? 1.946 4.268 -31.785 1.00 91.62 247 VAL A N 1
ATOM 2048 C CA . VAL A 1 247 ? 1.782 4.406 -30.333 1.00 91.62 247 VAL A CA 1
ATOM 2049 C C . VAL A 1 247 ? 2.520 5.650 -29.858 1.00 91.62 247 VAL A C 1
ATOM 2051 O O . VAL A 1 247 ? 3.390 6.165 -30.565 1.00 91.62 247 VAL A O 1
ATOM 2054 N N . HIS A 1 248 ? 2.189 6.125 -28.662 1.00 90.50 248 HIS A N 1
ATOM 2055 C CA . HIS A 1 248 ? 3.010 7.124 -27.995 1.00 90.50 248 HIS A CA 1
ATOM 2056 C C . HIS A 1 248 ? 4.323 6.479 -27.546 1.00 90.50 248 HIS A C 1
ATOM 2058 O O . HIS A 1 248 ? 4.324 5.357 -27.044 1.00 90.50 248 HIS A O 1
ATOM 2064 N N . TRP A 1 249 ? 5.440 7.168 -27.765 1.00 89.69 249 TRP A N 1
ATOM 2065 C CA . TRP A 1 249 ? 6.779 6.669 -27.466 1.00 89.69 249 TRP A CA 1
ATOM 2066 C C . TRP A 1 249 ? 7.570 7.741 -26.729 1.00 89.69 249 TRP A C 1
ATOM 2068 O O . TRP A 1 249 ? 7.683 8.864 -27.227 1.00 89.69 249 TRP A O 1
ATOM 2078 N N . CYS A 1 250 ? 8.137 7.390 -25.576 1.00 85.81 250 CYS A N 1
ATOM 2079 C CA . CYS A 1 250 ? 9.062 8.261 -24.866 1.00 85.81 250 CYS A CA 1
ATOM 2080 C C . CYS A 1 250 ? 10.500 7.957 -25.322 1.00 85.81 250 CYS A C 1
ATOM 2082 O O . CYS A 1 250 ? 10.983 6.846 -25.097 1.00 85.81 250 CYS A O 1
ATOM 2084 N N . PRO A 1 251 ? 11.215 8.905 -25.961 1.00 85.44 251 PRO A N 1
ATOM 2085 C CA . PRO A 1 251 ? 12.597 8.685 -26.387 1.00 85.44 251 PRO A CA 1
ATOM 2086 C C . PRO A 1 251 ? 13.588 8.647 -25.218 1.00 85.44 251 PRO A C 1
ATOM 2088 O O . PRO A 1 251 ? 14.684 8.132 -25.394 1.00 85.44 251 PRO A O 1
ATOM 2091 N N . HIS A 1 252 ? 13.220 9.195 -24.056 1.00 80.06 252 HIS A N 1
ATOM 2092 C CA . HIS A 1 252 ? 14.049 9.165 -22.851 1.00 80.06 252 HIS A CA 1
ATOM 2093 C C . HIS A 1 252 ? 13.925 7.825 -22.121 1.00 80.06 252 HIS A C 1
ATOM 2095 O O . HIS A 1 252 ? 14.930 7.175 -21.857 1.00 80.06 252 HIS A O 1
ATOM 2101 N N . ASP A 1 253 ? 12.689 7.377 -21.882 1.00 77.38 253 ASP A N 1
ATOM 2102 C CA . ASP A 1 253 ? 12.417 6.111 -21.194 1.00 77.38 253 ASP A CA 1
ATOM 2103 C C . ASP A 1 253 ? 12.523 4.895 -22.129 1.00 77.38 253 ASP A C 1
ATOM 2105 O O . ASP A 1 253 ? 12.341 3.759 -21.693 1.00 77.38 253 ASP A O 1
ATOM 2109 N N . GLU A 1 254 ? 12.772 5.116 -23.421 1.00 83.19 254 GLU A N 1
ATOM 2110 C CA . GLU A 1 254 ? 12.903 4.084 -24.457 1.00 83.19 254 GLU A CA 1
ATOM 2111 C C . GLU A 1 254 ? 11.751 3.055 -24.445 1.00 83.19 254 GLU A C 1
ATOM 2113 O O . GLU A 1 254 ? 11.958 1.856 -24.642 1.00 83.19 254 GLU A O 1
ATOM 2118 N N . THR A 1 255 ? 10.518 3.515 -24.198 1.00 85.75 255 THR A N 1
ATOM 2119 C CA . THR A 1 255 ? 9.337 2.647 -24.093 1.00 85.75 255 THR A CA 1
ATOM 2120 C C . THR A 1 255 ? 8.073 3.278 -24.676 1.00 85.75 255 THR A C 1
ATOM 2122 O O . THR A 1 255 ? 7.954 4.499 -24.830 1.00 85.75 255 THR A O 1
ATOM 2125 N N . ALA A 1 256 ? 7.112 2.416 -25.014 1.00 88.62 256 ALA A N 1
ATOM 2126 C CA . ALA A 1 256 ? 5.781 2.826 -25.434 1.00 88.62 256 ALA A CA 1
ATOM 2127 C C . ALA A 1 256 ? 4.936 3.236 -24.219 1.00 88.62 256 ALA A C 1
ATOM 2129 O O . ALA A 1 256 ? 4.968 2.559 -23.192 1.00 88.62 256 ALA A O 1
ATOM 2130 N N . LEU A 1 257 ? 4.151 4.302 -24.377 1.00 86.69 257 LEU A N 1
ATOM 2131 C CA . LEU A 1 257 ? 3.226 4.820 -23.371 1.00 86.69 257 LEU A CA 1
ATOM 2132 C C . LEU A 1 257 ? 1.774 4.572 -23.790 1.00 86.69 257 LEU A C 1
ATOM 2134 O O . LEU A 1 257 ? 1.420 4.612 -24.976 1.00 86.69 257 LEU A O 1
ATOM 2138 N N . ALA A 1 258 ? 0.915 4.334 -22.808 1.00 85.81 258 ALA A N 1
ATOM 2139 C CA . ALA A 1 258 ? -0.522 4.279 -22.998 1.00 85.81 258 ALA A CA 1
ATOM 2140 C C . ALA A 1 258 ? -1.101 5.687 -23.212 1.00 85.81 258 ALA A C 1
ATOM 2142 O O . ALA A 1 258 ? -0.560 6.692 -22.760 1.00 85.81 258 ALA A O 1
ATOM 2143 N N . GLY A 1 259 ? -2.251 5.770 -23.891 1.00 81.38 259 GLY A N 1
ATOM 2144 C CA . GLY A 1 259 ? -2.882 7.061 -24.192 1.00 81.38 259 GLY A CA 1
ATOM 2145 C C . GLY A 1 259 ? -3.212 7.887 -22.943 1.00 81.38 259 GLY A C 1
ATOM 2146 O O . GLY A 1 259 ? -3.033 9.099 -22.971 1.00 81.38 259 GLY A O 1
ATOM 2147 N N . TYR A 1 260 ? -3.634 7.234 -21.850 1.00 80.88 260 TYR A N 1
ATOM 2148 C CA . TYR A 1 260 ? -3.949 7.925 -20.596 1.00 80.88 260 TYR A CA 1
ATOM 2149 C C . TYR A 1 260 ? -2.704 8.534 -19.934 1.00 80.88 260 TYR A C 1
ATOM 2151 O O . TYR A 1 260 ? -2.796 9.631 -19.394 1.00 80.88 260 TYR A O 1
ATOM 2159 N N . GLU A 1 261 ? -1.543 7.878 -20.045 1.00 78.62 261 GLU A N 1
ATOM 2160 C CA . GLU A 1 261 ? -0.273 8.372 -19.489 1.00 78.62 261 GLU A CA 1
ATOM 2161 C C . GLU A 1 261 ? 0.145 9.678 -20.167 1.00 78.62 261 GLU A C 1
ATOM 2163 O O . GLU A 1 261 ? 0.601 10.599 -19.504 1.00 78.62 261 GLU A O 1
ATOM 2168 N N . VAL A 1 262 ? -0.095 9.796 -21.476 1.00 81.94 262 VAL A N 1
ATOM 2169 C CA . VAL A 1 262 ? 0.197 11.025 -22.222 1.00 81.94 262 VAL A CA 1
ATOM 2170 C C . VAL A 1 262 ? -0.817 12.121 -21.919 1.00 81.94 262 VAL A C 1
ATOM 2172 O O . VAL A 1 262 ? -0.442 13.274 -21.738 1.00 81.94 262 VAL A O 1
ATOM 2175 N N . THR A 1 263 ? -2.114 11.803 -21.874 1.00 76.56 263 THR A N 1
ATOM 2176 C CA . THR A 1 263 ? -3.145 12.829 -21.655 1.00 76.56 263 THR A CA 1
ATOM 2177 C C . THR A 1 263 ? -3.144 13.398 -20.242 1.00 76.56 263 THR A C 1
ATOM 2179 O O . THR A 1 263 ? -3.474 14.570 -20.081 1.00 76.56 263 THR A O 1
ATOM 2182 N N . ASP A 1 264 ? -2.783 12.603 -19.231 1.00 64.56 264 ASP A N 1
ATOM 2183 C CA . ASP A 1 264 ? -2.770 13.057 -17.836 1.00 64.56 264 ASP A CA 1
ATOM 2184 C C . ASP A 1 264 ? -1.643 14.069 -17.549 1.00 64.56 264 ASP A C 1
ATOM 2186 O O . ASP A 1 264 ? -1.767 14.856 -16.608 1.00 64.56 264 ASP A O 1
ATOM 2190 N N . GLU A 1 265 ? -0.595 14.113 -18.382 1.00 60.03 265 GLU A N 1
ATOM 2191 C CA . GLU A 1 265 ? 0.493 15.099 -18.290 1.00 60.03 265 GLU A CA 1
ATOM 2192 C C . GLU A 1 265 ? 0.140 16.468 -18.899 1.00 60.03 265 GLU A C 1
ATOM 2194 O O . GLU A 1 265 ? 0.683 17.487 -18.470 1.00 60.03 265 GLU A O 1
ATOM 2199 N N . TYR A 1 266 ? -0.793 16.534 -19.857 1.00 55.22 266 TYR A N 1
ATOM 2200 C CA . TYR A 1 266 ? -1.260 17.793 -20.459 1.00 55.22 266 TYR A CA 1
ATOM 2201 C C 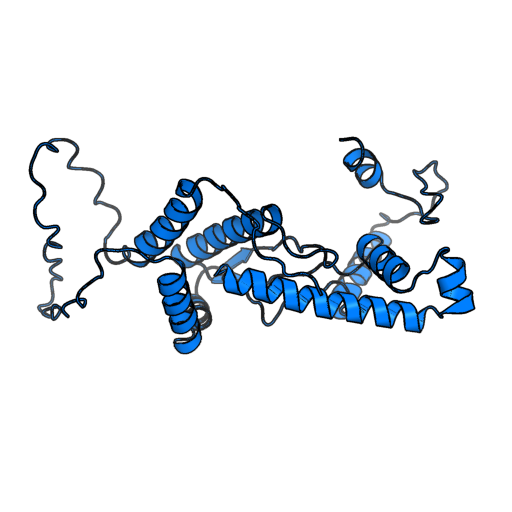. TYR A 1 266 ? -2.329 18.476 -19.588 1.00 55.22 266 TYR A C 1
ATOM 2203 O O . TYR A 1 266 ? -3.474 18.656 -20.016 1.00 55.22 266 TYR A O 1
ATOM 2211 N N . ARG A 1 267 ? -1.969 18.853 -18.358 1.00 42.59 267 ARG A N 1
ATOM 2212 C CA . ARG A 1 267 ? -2.806 19.679 -17.473 1.00 42.59 267 ARG A CA 1
ATOM 2213 C C . ARG A 1 267 ? -2.233 21.068 -17.246 1.00 42.59 267 ARG A C 1
ATOM 2215 O O . ARG A 1 267 ? -1.013 21.178 -17.012 1.00 42.59 267 ARG A O 1
#

Secondary structure (DSSP, 8-state):
------------HHHHHHHHHHHHHHHH--SS-TTGGGS--S---S------------SS-------------SS--HHHHHHHHHHHHHHHTHHHHHHHHHTTSPEEE--PPPPBSSS---HHHHHHHHHHHHHHHHHHHTT-EEE---EEB--SHHHHHHHHHHTT--SHHHIIIII-HHHHHHHHHHHHHHHHHHHHHHHHHTT--S-TTS-EETTSHHHHHHHHHHHHHHHHTT---------EEETTTTEEE-HHHHHHH--

pLDDT: mean 76.17, std 25.52, range [21.41, 98.06]

Radius of gyration: 26.06 Å; chains: 1; bounding box: 67×49×75 Å